Protein AF-A0A6G3XLH6-F1 (afdb_monomer)

Sequence (188 aa):
RRASRDSMAAALRRVRSLAGLTALNSAVSGVFLAGIALLAARHALEGRLSVGEFVAAIGLAQVVSGPMRTLGFFGASLAAKRGSARRLAELLAEPHRVTHRPQPDGLPSSDALFALRYGQVTITARPGELIGVRAEGAAAEELAALASCRTAAEPGSYVLAGRDAAALSPHEARRTVYAPPHDAAVFT

Organism: NCBI:txid2706086

pLDDT: mean 82.95, std 8.77, range [55.22, 97.81]

InterPro domains:
  IPR011527 ABC transporter type 1, transmembrane domain [PS50929] (1-80)
  IPR036640 ABC transporter type 1, transmembrane domain superfamily [G3DSA:1.20.1560.10] (1-102)
  IPR036640 ABC transporter type 1, transmembrane domain superfamily [SSF90123] (2-95)

Solvent-accessible surface area (backbone atoms only — not comparable to full-atom values): 10960 Å² total; per-residue (Å²): 112,66,68,61,51,52,52,50,52,53,49,52,52,51,52,52,52,52,52,50,54,52,51,50,37,48,47,54,43,48,53,52,50,50,50,52,51,52,54,44,52,51,37,37,74,71,69,76,40,54,74,68,56,46,53,51,51,52,54,54,50,58,63,50,42,57,59,53,46,55,58,65,45,44,64,62,50,50,52,52,51,50,55,51,53,49,53,52,52,53,61,73,66,52,76,69,75,58,73,68,55,93,58,85,89,73,81,68,45,94,85,30,44,36,35,42,53,56,93,93,46,74,52,72,42,51,85,92,60,86,83,91,82,91,64,64,71,69,56,40,54,48,50,30,30,48,65,29,46,69,39,65,53,55,80,83,34,30,33,50,45,69,37,47,48,45,52,39,42,52,68,62,47,43,74,76,33,87,42,72,67,93,73,82,81,83,89,131

Structure (mmCIF, N/CA/C/O backbone):
data_AF-A0A6G3XLH6-F1
#
_entry.id   AF-A0A6G3XLH6-F1
#
loop_
_atom_site.group_PDB
_atom_site.id
_atom_site.type_symbol
_atom_site.label_atom_id
_atom_site.label_alt_id
_atom_site.label_comp_id
_atom_site.label_asym_id
_atom_site.label_entity_id
_atom_site.label_seq_id
_atom_site.pdbx_PDB_ins_code
_atom_site.Cartn_x
_atom_site.Cartn_y
_atom_site.Cartn_z
_atom_site.occupancy
_atom_site.B_iso_or_equiv
_atom_site.auth_seq_id
_atom_site.auth_comp_id
_atom_site.auth_asym_id
_atom_site.auth_atom_id
_atom_site.pdbx_PDB_model_num
ATOM 1 N N . ARG A 1 1 ? 10.500 -18.837 10.962 1.00 67.88 1 ARG A N 1
ATOM 2 C CA . ARG A 1 1 ? 10.009 -19.069 12.353 1.00 67.88 1 ARG A CA 1
ATOM 3 C C . ARG A 1 1 ? 10.063 -17.819 13.247 1.00 67.88 1 ARG A C 1
ATOM 5 O O . ARG A 1 1 ? 9.081 -17.588 13.935 1.00 67.88 1 ARG A O 1
ATOM 12 N N . ARG A 1 2 ? 11.135 -17.003 13.245 1.00 73.50 2 ARG A N 1
ATOM 13 C CA . ARG A 1 2 ? 11.203 -15.749 14.041 1.00 73.50 2 ARG A CA 1
ATOM 14 C C . ARG A 1 2 ? 10.141 -14.715 13.631 1.00 73.50 2 ARG A C 1
ATOM 16 O O . ARG A 1 2 ? 9.335 -14.352 14.471 1.00 73.50 2 ARG A O 1
ATOM 23 N N . ALA A 1 3 ? 10.011 -14.428 12.332 1.00 70.12 3 ALA A N 1
ATOM 24 C CA . ALA A 1 3 ? 8.976 -13.526 11.805 1.00 70.12 3 ALA A CA 1
ATOM 25 C C . ALA A 1 3 ? 7.544 -13.898 12.251 1.00 70.12 3 ALA A C 1
ATOM 27 O O . ALA A 1 3 ? 6.781 -13.044 12.679 1.00 70.12 3 ALA A O 1
ATOM 28 N N . SER A 1 4 ? 7.205 -15.193 12.244 1.00 81.81 4 SER A N 1
ATOM 29 C CA . SER A 1 4 ? 5.900 -15.684 12.713 1.00 81.81 4 SER A CA 1
ATOM 30 C C . SER A 1 4 ? 5.683 -15.450 14.218 1.00 81.81 4 SER A C 1
ATOM 32 O O . SER A 1 4 ? 4.594 -15.048 14.628 1.00 81.81 4 SER A O 1
ATOM 34 N N . ARG A 1 5 ? 6.724 -15.626 15.045 1.00 81.56 5 ARG A N 1
ATOM 35 C CA . ARG A 1 5 ? 6.668 -15.333 16.487 1.00 81.56 5 ARG A CA 1
ATOM 36 C C . ARG A 1 5 ? 6.558 -13.837 16.768 1.00 81.56 5 ARG A C 1
ATOM 38 O O . ARG A 1 5 ? 5.797 -13.454 17.652 1.00 81.56 5 ARG A O 1
ATOM 45 N N . ASP A 1 6 ? 7.244 -13.004 15.994 1.00 82.25 6 ASP A N 1
ATOM 46 C CA . ASP A 1 6 ? 7.182 -11.548 16.136 1.00 82.25 6 ASP A CA 1
ATOM 47 C C . ASP A 1 6 ? 5.797 -11.010 15.759 1.00 82.25 6 ASP A C 1
ATOM 49 O O . ASP A 1 6 ? 5.230 -10.195 16.493 1.00 82.25 6 ASP A O 1
ATOM 53 N N . SER A 1 7 ? 5.193 -11.533 14.683 1.00 76.88 7 SER A N 1
ATOM 54 C CA . SER A 1 7 ? 3.805 -11.231 14.312 1.00 76.88 7 SER A CA 1
ATOM 55 C C . SER A 1 7 ? 2.814 -11.664 15.395 1.00 76.88 7 SER A C 1
ATOM 57 O O . SER A 1 7 ? 1.927 -10.888 15.755 1.00 76.88 7 SER A O 1
ATOM 59 N N . MET A 1 8 ? 2.980 -12.862 15.966 1.00 82.50 8 MET A N 1
ATOM 60 C CA . MET A 1 8 ? 2.130 -13.356 17.055 1.00 82.50 8 MET A CA 1
ATOM 61 C C . MET A 1 8 ? 2.271 -12.500 18.321 1.00 82.50 8 MET A C 1
ATOM 63 O O . MET A 1 8 ? 1.269 -12.108 18.917 1.00 82.50 8 MET A O 1
ATOM 67 N N . ALA A 1 9 ? 3.494 -12.144 18.718 1.00 83.69 9 ALA A N 1
ATOM 68 C CA . ALA A 1 9 ? 3.739 -11.286 19.874 1.00 83.69 9 ALA A CA 1
ATOM 69 C C . ALA A 1 9 ? 3.158 -9.876 19.671 1.00 83.69 9 ALA A C 1
ATOM 71 O O . ALA A 1 9 ? 2.570 -9.305 20.592 1.00 83.69 9 ALA A O 1
ATOM 72 N N . ALA A 1 10 ? 3.273 -9.321 18.460 1.00 74.06 10 ALA A N 1
ATOM 73 C CA . ALA A 1 10 ? 2.653 -8.050 18.105 1.00 74.06 10 ALA A CA 1
ATOM 74 C C . ALA A 1 10 ? 1.118 -8.125 18.154 1.00 74.06 10 ALA A C 1
ATOM 76 O O . ALA A 1 10 ? 0.486 -7.217 18.696 1.00 74.06 10 ALA A O 1
ATOM 77 N N . ALA A 1 11 ? 0.518 -9.212 17.658 1.00 75.94 11 ALA A N 1
ATOM 78 C CA . ALA A 1 11 ? -0.922 -9.440 17.737 1.00 75.94 11 ALA A CA 1
ATOM 79 C C . ALA A 1 11 ? -1.402 -9.545 19.195 1.00 75.94 11 ALA A C 1
ATOM 81 O O . ALA A 1 11 ? -2.339 -8.850 19.582 1.00 75.94 11 ALA A O 1
ATOM 82 N N . LEU A 1 12 ? -0.710 -10.323 20.035 1.00 85.81 12 LEU A N 1
ATOM 83 C CA . LEU A 1 12 ? -1.045 -10.477 21.455 1.00 85.81 12 LEU A CA 1
ATOM 84 C C . LEU A 1 12 ? -0.955 -9.156 22.227 1.00 85.81 12 LEU A C 1
ATOM 86 O O . LEU A 1 12 ? -1.823 -8.871 23.052 1.00 85.81 12 LEU A O 1
ATOM 90 N N . ARG A 1 13 ? 0.056 -8.320 21.948 1.00 80.56 13 ARG A N 1
ATOM 91 C CA . ARG A 1 13 ? 0.152 -6.979 22.549 1.00 80.56 13 ARG A CA 1
ATOM 92 C C . ARG A 1 13 ? -1.042 -6.106 22.166 1.00 80.56 13 ARG A C 1
ATOM 94 O O . ARG A 1 13 ? -1.637 -5.498 23.050 1.00 80.56 13 ARG A O 1
ATOM 101 N N . ARG A 1 14 ? -1.442 -6.098 20.888 1.00 75.69 14 ARG A N 1
ATOM 102 C CA . ARG A 1 14 ? -2.631 -5.350 20.441 1.00 75.69 14 ARG A CA 1
ATOM 103 C C . ARG A 1 14 ? -3.906 -5.836 21.125 1.00 75.69 14 ARG A C 1
ATOM 105 O O . ARG A 1 14 ? -4.675 -5.009 21.604 1.00 75.69 14 ARG A O 1
ATOM 112 N N . VAL A 1 15 ? -4.109 -7.153 21.200 1.00 81.44 15 VAL A N 1
ATOM 113 C CA . VAL A 1 15 ? -5.285 -7.747 21.857 1.00 81.44 15 VAL A CA 1
ATOM 114 C C . VAL A 1 15 ? -5.342 -7.340 23.328 1.00 81.44 15 VAL A C 1
ATOM 116 O O . VAL A 1 15 ? -6.393 -6.914 23.798 1.00 81.44 15 VAL A O 1
ATOM 119 N N . ARG A 1 16 ? -4.211 -7.385 24.045 1.00 80.88 16 ARG A N 1
ATOM 120 C CA . ARG A 1 16 ? -4.145 -6.962 25.453 1.00 80.88 16 ARG A CA 1
ATOM 121 C C . ARG A 1 16 ? -4.472 -5.482 25.637 1.00 80.88 16 ARG A C 1
ATOM 123 O O . ARG A 1 16 ? -5.246 -5.150 26.528 1.00 80.88 16 ARG A O 1
ATOM 130 N N . SER A 1 17 ? -3.937 -4.601 24.792 1.00 76.81 17 SER A N 1
ATOM 131 C CA . SER A 1 17 ? -4.248 -3.168 24.855 1.00 76.81 17 SER A CA 1
ATOM 132 C C . SER A 1 17 ? -5.725 -2.881 24.572 1.00 76.81 17 SER A C 1
ATOM 134 O O . SER A 1 17 ? -6.335 -2.077 25.273 1.00 76.81 17 SER A O 1
ATOM 136 N N . LEU A 1 18 ? -6.322 -3.564 23.590 1.00 78.69 18 LEU A N 1
ATOM 137 C CA . LEU A 1 18 ? -7.740 -3.406 23.264 1.00 78.69 18 LEU A CA 1
ATOM 138 C C . LEU A 1 18 ? -8.645 -3.931 24.388 1.00 78.69 18 LEU A C 1
ATOM 140 O O . LEU A 1 18 ? -9.614 -3.266 24.759 1.00 78.69 18 LEU A O 1
ATOM 144 N N . ALA A 1 19 ? -8.311 -5.091 24.955 1.00 76.50 19 ALA A N 1
ATOM 145 C CA . ALA A 1 19 ? -9.023 -5.656 26.096 1.00 76.50 19 ALA A CA 1
ATOM 146 C C . ALA A 1 19 ? -8.944 -4.726 27.317 1.00 76.50 19 AL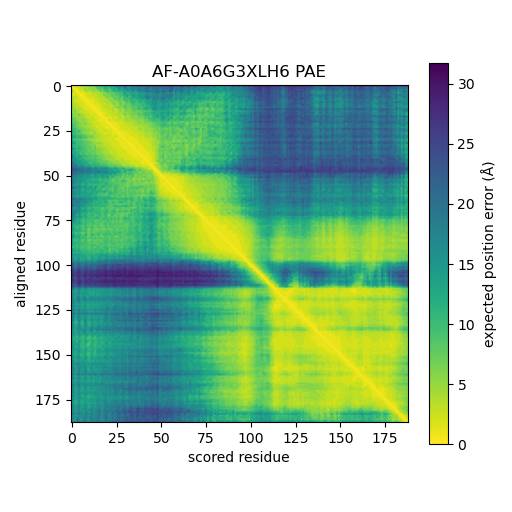A A C 1
ATOM 148 O O . ALA A 1 19 ? -9.966 -4.462 27.944 1.00 76.50 19 ALA A O 1
ATOM 149 N N . GLY A 1 20 ? -7.765 -4.158 27.599 1.00 80.31 20 GLY A N 1
ATOM 150 C CA . GLY A 1 20 ? -7.573 -3.182 28.673 1.00 80.31 20 GLY A CA 1
ATOM 151 C C . GLY A 1 20 ? -8.414 -1.917 28.487 1.00 80.31 20 GLY A C 1
ATOM 152 O O . GLY A 1 20 ? -9.110 -1.506 29.413 1.00 80.31 20 GLY A O 1
ATOM 153 N N . LEU A 1 21 ? -8.426 -1.341 27.279 1.00 76.75 21 LEU A N 1
ATOM 154 C CA . LEU A 1 21 ? -9.257 -0.173 26.965 1.00 76.75 21 LEU A CA 1
ATOM 155 C C . LEU A 1 21 ? -10.755 -0.482 27.112 1.00 76.75 21 LEU A C 1
ATOM 157 O O . LEU A 1 21 ? -11.507 0.319 27.661 1.00 76.75 21 LEU A O 1
ATOM 161 N N . THR A 1 22 ? -11.182 -1.663 26.664 1.00 79.19 22 THR A N 1
ATOM 162 C CA . THR A 1 22 ? -12.580 -2.105 26.761 1.00 79.19 22 THR A CA 1
ATOM 163 C C . THR A 1 22 ? -13.007 -2.315 28.213 1.00 79.19 22 THR A C 1
ATOM 165 O O . THR A 1 22 ? -14.089 -1.871 28.603 1.00 79.19 22 THR A O 1
ATOM 168 N N . ALA A 1 23 ? -12.154 -2.945 29.024 1.00 79.25 23 ALA A N 1
ATOM 169 C CA . ALA A 1 23 ? -12.396 -3.155 30.446 1.00 79.25 23 ALA A CA 1
ATOM 170 C C . ALA A 1 23 ? -12.469 -1.823 31.203 1.00 79.25 23 ALA A C 1
ATOM 172 O O . ALA A 1 23 ? -13.419 -1.608 31.951 1.00 79.25 23 ALA A O 1
ATOM 173 N N . LEU A 1 24 ? -11.532 -0.902 30.949 1.00 81.50 24 LEU A N 1
ATOM 174 C CA . LEU A 1 24 ? -11.528 0.429 31.558 1.00 81.50 24 LEU A CA 1
ATOM 175 C C . LEU A 1 24 ? -12.805 1.205 31.216 1.00 81.50 24 LEU A C 1
ATOM 177 O O . LEU A 1 24 ? -13.462 1.744 32.099 1.00 81.50 24 LEU A O 1
ATOM 181 N N . ASN A 1 25 ? -13.190 1.222 29.943 1.00 76.62 25 ASN A N 1
ATOM 182 C CA . ASN A 1 25 ? -14.368 1.954 29.491 1.00 76.62 25 ASN A CA 1
ATOM 183 C C . ASN A 1 25 ? -15.680 1.364 30.053 1.00 76.62 25 ASN A C 1
ATOM 185 O O . ASN A 1 25 ? -16.604 2.088 30.433 1.00 76.62 25 ASN A O 1
ATOM 189 N N . SER A 1 26 ? -15.739 0.034 30.168 1.00 77.88 26 SER A N 1
ATOM 190 C CA . SER A 1 26 ? -16.857 -0.661 30.815 1.00 77.88 26 SER A CA 1
ATOM 191 C C . SER A 1 26 ? -16.904 -0.372 32.317 1.00 77.88 26 SER A C 1
ATOM 193 O O . SER A 1 26 ? -17.983 -0.118 32.847 1.00 77.88 26 SER A O 1
ATOM 195 N N . ALA A 1 27 ? -15.750 -0.333 32.990 1.00 80.88 27 ALA A N 1
ATOM 196 C CA . ALA A 1 27 ? -15.651 0.013 34.405 1.00 80.88 27 ALA A CA 1
ATOM 197 C C . ALA A 1 27 ? -16.101 1.455 34.669 1.00 80.88 27 ALA A C 1
ATOM 199 O O . ALA A 1 27 ? -16.908 1.673 35.565 1.00 80.88 27 ALA A O 1
ATOM 200 N N . VAL A 1 28 ? -15.669 2.425 33.854 1.00 79.62 28 VAL A N 1
ATOM 201 C CA . VAL A 1 28 ? -16.116 3.829 33.951 1.00 79.62 28 VAL A CA 1
ATOM 202 C C . VAL A 1 28 ? -17.636 3.927 33.814 1.00 79.62 28 VAL A C 1
ATOM 204 O O . VAL A 1 28 ? -18.294 4.575 34.626 1.00 79.62 28 VAL A O 1
ATOM 207 N N . SER A 1 29 ? -18.209 3.228 32.833 1.00 76.88 29 SER A N 1
ATOM 208 C CA . SER A 1 29 ? -19.661 3.212 32.622 1.00 76.88 29 SER A CA 1
ATOM 209 C C . SER A 1 29 ? -20.414 2.552 33.785 1.00 76.88 29 SER A C 1
ATOM 211 O O . SER A 1 29 ? -21.472 3.033 34.187 1.00 76.88 29 SER A O 1
ATOM 213 N N . GLY A 1 30 ? -19.867 1.470 34.346 1.00 79.81 30 GLY A N 1
ATOM 214 C CA . GLY A 1 30 ? -20.427 0.785 35.512 1.00 79.81 30 GLY A CA 1
ATOM 215 C C . GLY A 1 30 ? -20.362 1.630 36.785 1.00 79.81 30 GLY A C 1
ATOM 216 O O . GLY A 1 30 ? -21.352 1.719 37.503 1.00 79.81 30 GLY A O 1
ATOM 217 N N . VAL A 1 31 ? -19.235 2.305 37.034 1.00 84.31 31 VAL A N 1
ATOM 218 C CA . VAL A 1 31 ? -19.056 3.228 38.168 1.00 84.31 31 VAL A CA 1
ATOM 219 C C . VAL A 1 31 ? -20.022 4.406 38.069 1.00 84.31 31 VAL A C 1
ATOM 221 O O . VAL A 1 31 ? -20.624 4.779 39.071 1.00 84.31 31 VAL A O 1
ATOM 224 N N . PHE A 1 32 ? -20.230 4.954 36.870 1.00 78.62 32 PHE A N 1
ATOM 225 C CA . PHE A 1 32 ? -21.213 6.013 36.648 1.00 78.62 32 PHE A CA 1
ATOM 226 C C . PHE A 1 32 ? -22.638 5.557 36.999 1.00 78.62 32 PHE A C 1
ATOM 228 O O . PHE A 1 32 ? -23.336 6.234 37.754 1.00 78.62 32 PHE A O 1
ATOM 235 N N . LEU A 1 33 ? -23.049 4.376 36.519 1.00 80.25 33 LEU A N 1
ATOM 236 C CA . LEU A 1 33 ? -24.368 3.815 36.826 1.00 80.25 33 LEU A CA 1
ATOM 237 C C . LEU A 1 33 ? -24.531 3.518 38.324 1.00 80.25 33 LEU A C 1
ATOM 239 O O . LEU A 1 33 ? -25.560 3.857 38.906 1.00 80.25 33 LEU A O 1
ATOM 243 N N . ALA A 1 34 ? -23.511 2.927 38.953 1.00 84.06 34 ALA A N 1
ATOM 244 C CA . ALA A 1 34 ? -23.499 2.664 40.388 1.00 84.06 34 ALA A CA 1
ATOM 245 C C . ALA A 1 34 ? -23.613 3.966 41.194 1.00 84.06 34 ALA A C 1
ATOM 247 O O . ALA A 1 34 ? -24.380 4.019 42.151 1.00 84.06 34 ALA A O 1
ATOM 248 N N . GLY A 1 35 ? -22.916 5.028 40.774 1.00 84.69 35 GLY A N 1
ATOM 249 C CA . GLY A 1 35 ? -23.005 6.356 41.379 1.00 84.69 35 GLY A CA 1
ATOM 250 C C . GLY A 1 35 ? -24.418 6.939 41.319 1.00 84.69 35 GLY A C 1
ATOM 251 O O . GLY A 1 35 ? -24.924 7.396 42.343 1.00 84.69 35 GLY A O 1
ATOM 252 N N . ILE A 1 36 ? -25.086 6.863 40.161 1.00 81.56 36 ILE A N 1
ATOM 253 C CA . ILE A 1 36 ? -26.477 7.329 40.017 1.00 81.56 36 ILE A CA 1
ATOM 254 C C . ILE A 1 36 ? -27.424 6.512 40.900 1.00 81.56 36 ILE A C 1
ATOM 256 O O . ILE A 1 36 ? -28.247 7.090 41.608 1.00 81.56 36 ILE A O 1
ATOM 260 N N . ALA A 1 37 ? -27.293 5.183 40.897 1.00 79.38 37 ALA A N 1
ATOM 261 C CA . ALA A 1 37 ? -28.125 4.308 41.718 1.00 79.38 37 ALA A CA 1
ATOM 262 C C . ALA A 1 37 ? -27.955 4.598 43.220 1.00 79.38 37 ALA A C 1
ATOM 264 O O . ALA A 1 37 ? -28.950 4.666 43.941 1.00 79.38 37 ALA A O 1
ATOM 265 N N . LEU A 1 38 ? -26.719 4.828 43.684 1.00 84.88 38 LEU A N 1
ATOM 266 C CA . LEU A 1 38 ? -26.434 5.168 45.082 1.00 84.88 38 LEU A CA 1
ATOM 267 C C . LEU A 1 38 ? -27.067 6.509 45.481 1.00 84.88 38 LEU A C 1
ATOM 269 O O . LEU A 1 38 ? -27.659 6.619 46.555 1.00 84.88 38 LEU A O 1
ATOM 273 N N . LEU A 1 39 ? -26.961 7.519 44.610 1.00 83.19 39 LEU A N 1
ATOM 274 C CA . LEU A 1 39 ? -27.522 8.851 44.845 1.00 83.19 39 LEU A CA 1
ATOM 275 C C . LEU A 1 39 ? -29.056 8.806 44.902 1.00 83.19 39 LEU A C 1
ATOM 277 O O . LEU A 1 39 ? -29.668 9.369 45.809 1.00 83.19 39 LEU A O 1
ATOM 281 N N . ALA A 1 40 ? -29.670 8.079 43.966 1.00 75.75 40 ALA A N 1
ATOM 282 C CA . ALA A 1 40 ? -31.114 7.898 43.903 1.00 75.75 40 ALA A CA 1
ATOM 283 C C . ALA A 1 40 ? -31.642 7.111 45.117 1.00 75.75 40 ALA A C 1
ATOM 285 O O . ALA A 1 40 ? -32.649 7.500 45.708 1.00 75.75 40 ALA A O 1
ATOM 286 N N . ALA A 1 41 ? -30.934 6.058 45.546 1.00 77.62 41 ALA A N 1
ATOM 287 C CA . ALA A 1 41 ? -31.297 5.270 46.725 1.00 77.62 41 ALA A CA 1
ATOM 288 C C . ALA A 1 41 ? -31.226 6.106 48.008 1.00 77.62 41 ALA A C 1
ATOM 290 O O . ALA A 1 41 ? -32.126 6.043 48.846 1.00 77.62 41 ALA A O 1
ATOM 291 N N . ARG A 1 42 ? -30.192 6.945 48.142 1.00 81.88 42 ARG A N 1
ATOM 292 C CA . ARG A 1 42 ? -30.062 7.860 49.278 1.00 81.88 42 ARG A CA 1
ATOM 293 C C . ARG A 1 42 ? -31.218 8.866 49.335 1.00 81.88 42 ARG A C 1
ATOM 295 O O . ARG A 1 42 ? -31.781 9.077 50.403 1.00 81.88 42 ARG A O 1
ATOM 302 N N . HIS A 1 43 ? -31.608 9.452 48.206 1.00 78.94 43 HIS A N 1
ATOM 303 C CA . HIS A 1 43 ? -32.731 10.394 48.164 1.00 78.94 43 HIS A CA 1
ATOM 304 C C . HIS A 1 43 ? -34.098 9.738 48.397 1.00 78.94 43 HIS A C 1
ATOM 306 O O . HIS A 1 43 ? -34.974 10.364 48.995 1.00 78.94 43 HIS A O 1
ATOM 312 N N . ALA A 1 44 ? -34.269 8.477 47.991 1.00 76.38 44 ALA A N 1
ATOM 313 C CA . ALA A 1 44 ? -35.455 7.694 48.328 1.00 76.38 44 ALA A CA 1
ATOM 314 C C . ALA A 1 44 ? -35.548 7.428 49.844 1.00 76.38 44 ALA A C 1
ATOM 316 O O . ALA A 1 44 ? -36.613 7.600 50.431 1.00 76.38 44 ALA A O 1
ATOM 317 N N . LEU A 1 45 ? -34.427 7.093 50.501 1.00 81.19 45 LEU A N 1
ATOM 318 C CA . LEU A 1 45 ? -34.364 6.910 51.962 1.00 81.19 45 LEU A CA 1
ATOM 319 C C . LEU A 1 45 ? -34.652 8.205 52.740 1.00 81.19 45 LEU A C 1
ATOM 321 O O . LEU A 1 45 ? -35.232 8.158 53.820 1.00 81.19 45 LEU A O 1
ATOM 325 N N . GLU A 1 46 ? -34.279 9.360 52.187 1.00 83.94 46 GLU A N 1
ATOM 326 C CA . GLU A 1 46 ? -34.587 10.687 52.742 1.00 83.94 46 GLU A CA 1
ATOM 327 C C . GLU A 1 46 ? -36.056 11.116 52.502 1.00 83.94 46 GLU A C 1
ATOM 329 O O . GLU A 1 46 ? -36.440 12.216 52.898 1.00 83.94 46 GLU A O 1
ATOM 334 N N . GLY A 1 47 ? -36.878 10.287 51.838 1.00 76.88 47 GLY A N 1
ATOM 335 C CA . GLY A 1 47 ? -38.285 10.572 51.525 1.00 76.88 47 GLY A CA 1
ATOM 336 C C . GLY A 1 47 ? -38.495 11.635 50.439 1.00 76.88 47 GLY A C 1
ATOM 337 O O . GLY A 1 47 ? -39.610 12.113 50.253 1.00 76.88 47 GLY A O 1
ATOM 338 N N . ARG A 1 48 ? -37.428 12.025 49.728 1.00 77.12 48 ARG A N 1
ATOM 339 C CA . ARG A 1 48 ? -37.438 13.090 48.707 1.00 77.12 48 ARG A CA 1
ATOM 340 C C . ARG A 1 48 ? -37.806 12.592 47.307 1.00 77.12 48 ARG A C 1
ATOM 342 O O . ARG A 1 48 ? -38.059 13.413 46.434 1.00 77.12 48 ARG A O 1
ATOM 349 N N . LEU A 1 49 ? -37.799 11.275 47.095 1.00 77.50 49 LEU A N 1
ATOM 350 C CA . LEU A 1 49 ? -38.157 10.612 45.839 1.00 77.50 49 LEU A CA 1
ATOM 351 C C . LEU A 1 49 ? -39.143 9.479 46.111 1.00 77.50 49 LEU A C 1
ATOM 353 O O . LEU A 1 49 ? -38.933 8.664 47.011 1.00 77.50 49 LEU A O 1
ATOM 357 N N . SER A 1 50 ? -40.179 9.387 45.285 1.00 82.56 50 SER A N 1
ATOM 358 C CA . SER A 1 50 ? -41.050 8.217 45.224 1.00 82.56 50 SER A CA 1
ATOM 359 C C . SER A 1 50 ? -40.357 7.034 44.536 1.00 82.56 50 SER A C 1
ATOM 361 O O . SER A 1 50 ? -39.394 7.180 43.777 1.00 82.56 50 SER A O 1
ATOM 363 N N . VAL A 1 51 ? -40.895 5.829 44.746 1.00 79.12 51 VAL A N 1
ATOM 364 C CA . VAL A 1 51 ? -40.411 4.600 44.090 1.00 79.12 51 VAL A CA 1
ATOM 365 C C . VAL A 1 51 ? -40.494 4.706 42.559 1.00 79.12 51 VAL A C 1
ATOM 367 O O . VAL A 1 51 ? -39.601 4.230 41.861 1.00 79.12 51 VAL A O 1
ATOM 370 N N . GLY A 1 52 ? -41.529 5.367 42.026 1.00 82.94 52 GLY A N 1
ATOM 371 C CA . GLY A 1 52 ? -41.688 5.577 40.584 1.00 82.94 52 GLY A CA 1
ATOM 372 C C . GLY A 1 52 ? -40.608 6.486 39.993 1.00 82.94 52 GLY A C 1
ATOM 373 O O . GLY A 1 52 ? -40.039 6.171 38.949 1.00 82.94 52 GLY A O 1
ATOM 374 N N . GLU A 1 53 ? -40.263 7.571 40.691 1.00 82.44 53 GLU A N 1
ATOM 375 C CA . GLU A 1 53 ? -39.201 8.493 40.266 1.00 82.44 53 GLU A CA 1
ATOM 376 C C . GLU A 1 53 ? -37.812 7.845 40.347 1.00 82.44 53 GLU A C 1
ATOM 378 O O . GLU A 1 53 ? -36.973 8.074 39.476 1.00 82.44 53 GLU A O 1
ATOM 383 N N . PHE A 1 54 ? -37.582 6.969 41.330 1.00 78.50 54 PHE A N 1
ATOM 384 C CA . PHE A 1 54 ? -36.360 6.165 41.416 1.00 78.50 54 PHE A CA 1
ATOM 385 C C . PHE A 1 54 ? -36.189 5.238 40.200 1.00 78.50 54 PHE A C 1
ATOM 387 O O . PHE A 1 54 ? -35.127 5.223 39.572 1.00 78.50 54 PHE A O 1
ATOM 394 N N . VAL A 1 55 ? -37.242 4.501 39.823 1.00 82.31 55 VAL A N 1
ATOM 395 C CA . VAL A 1 55 ? -37.219 3.620 38.641 1.00 82.31 55 VAL A CA 1
ATOM 396 C C . VAL A 1 55 ? -37.011 4.430 37.357 1.00 82.31 55 VAL A C 1
ATOM 398 O O . VAL A 1 55 ? -36.208 4.034 36.509 1.00 82.31 55 VAL A O 1
ATOM 401 N N . ALA A 1 56 ? -37.663 5.590 37.229 1.00 85.69 56 ALA A N 1
ATOM 402 C CA . ALA A 1 56 ? -37.487 6.483 36.084 1.00 85.69 56 ALA A CA 1
ATOM 403 C C . ALA A 1 56 ? -36.045 7.015 35.969 1.00 85.69 56 ALA A C 1
ATOM 405 O O . ALA A 1 56 ? -35.470 7.012 34.878 1.00 85.69 56 ALA A O 1
ATOM 406 N N . ALA A 1 57 ? -35.427 7.409 37.088 1.00 80.00 57 ALA A N 1
ATOM 407 C CA . ALA A 1 57 ? -34.044 7.883 37.122 1.00 80.00 57 ALA A CA 1
ATOM 408 C C . ALA A 1 57 ? -33.040 6.792 36.705 1.00 80.00 57 ALA A C 1
ATOM 410 O O . ALA A 1 57 ? -32.135 7.058 35.910 1.00 80.00 57 ALA A O 1
ATOM 411 N N . ILE A 1 58 ? -33.218 5.551 37.177 1.00 80.00 58 ILE A N 1
ATOM 412 C CA . ILE A 1 58 ? -32.384 4.412 36.755 1.00 80.00 58 ILE A CA 1
ATOM 413 C C . ILE A 1 58 ? -32.583 4.109 35.267 1.00 80.00 58 ILE A C 1
ATOM 415 O O . ILE A 1 58 ? -31.602 3.890 34.555 1.00 80.00 58 ILE A O 1
ATOM 419 N N . GLY A 1 59 ? -33.827 4.133 34.779 1.00 82.56 59 GLY A N 1
ATOM 420 C CA . GLY A 1 59 ? -34.130 3.935 33.361 1.00 82.56 59 GLY A CA 1
ATOM 421 C C . GLY A 1 59 ? -33.415 4.953 32.464 1.00 82.56 59 GLY A C 1
ATOM 422 O O . GLY A 1 59 ? -32.752 4.572 31.499 1.00 82.56 59 GLY A O 1
ATOM 423 N N . LEU A 1 60 ? -33.455 6.239 32.828 1.00 83.75 60 LEU A N 1
ATOM 424 C CA . LEU A 1 60 ? -32.726 7.303 32.125 1.00 83.75 60 LEU A CA 1
ATOM 425 C C . LEU A 1 60 ? -31.202 7.111 32.191 1.00 83.75 60 LEU A C 1
ATOM 427 O O . LEU A 1 60 ? -30.513 7.285 31.184 1.00 83.75 60 LEU A O 1
ATOM 431 N N . ALA A 1 61 ? -30.666 6.690 33.339 1.00 80.25 61 ALA A N 1
ATOM 432 C CA . ALA A 1 61 ? -29.242 6.395 33.488 1.00 80.25 61 ALA A CA 1
ATOM 433 C C . ALA A 1 61 ? -28.776 5.252 32.567 1.00 80.25 61 ALA A C 1
ATOM 435 O O . ALA A 1 61 ? -27.688 5.324 31.985 1.00 80.25 61 ALA A O 1
ATOM 436 N N . GLN A 1 62 ? -29.604 4.215 32.381 1.00 80.00 62 GLN A N 1
ATOM 437 C CA . GLN A 1 62 ? -29.294 3.108 31.471 1.00 80.00 62 GLN A CA 1
ATOM 438 C C . GLN A 1 62 ? -29.216 3.556 30.006 1.00 80.00 62 GLN A C 1
ATOM 440 O O . GLN A 1 62 ? -28.336 3.087 29.279 1.00 80.00 62 GLN A O 1
ATOM 445 N N . VAL A 1 63 ? -30.051 4.513 29.585 1.00 83.75 63 VAL A N 1
ATOM 446 C CA . VAL A 1 63 ? -29.997 5.092 28.229 1.00 83.75 63 VAL A CA 1
ATOM 447 C C . VAL A 1 63 ? -28.663 5.808 27.976 1.00 83.75 63 VAL A C 1
ATOM 449 O O . VAL A 1 63 ? -28.080 5.671 26.900 1.00 83.75 63 VAL A O 1
ATOM 452 N N . VAL A 1 64 ? -28.122 6.512 28.975 1.00 80.31 64 VAL A N 1
ATOM 453 C CA . VAL A 1 64 ? -26.858 7.272 28.862 1.00 80.31 64 VAL A CA 1
ATOM 454 C C . VAL A 1 64 ? -25.614 6.366 28.813 1.00 80.31 64 VAL A C 1
ATOM 456 O O . VAL A 1 64 ? -24.580 6.745 28.254 1.00 80.31 64 VAL A O 1
ATOM 459 N N . SER A 1 65 ? -25.702 5.133 29.324 1.00 76.38 65 SER A N 1
ATOM 460 C CA . SER A 1 65 ? -24.570 4.192 29.386 1.00 76.38 65 SER A CA 1
ATOM 461 C C . SER A 1 65 ? -24.020 3.780 28.007 1.00 76.38 65 SER A C 1
ATOM 463 O O . SER A 1 65 ? -22.814 3.584 27.835 1.00 76.38 65 SER A O 1
ATOM 465 N N . GLY A 1 66 ? -24.880 3.650 26.990 1.00 78.81 66 GLY A N 1
ATOM 466 C CA . GLY A 1 66 ? -24.462 3.330 25.616 1.00 78.81 66 GLY A CA 1
ATOM 467 C C . GLY A 1 66 ? -23.594 4.428 24.970 1.00 78.81 66 GLY A C 1
ATOM 468 O O . GLY A 1 66 ? -22.471 4.143 24.534 1.00 78.81 66 GLY A O 1
ATOM 469 N N . PRO A 1 67 ? -24.066 5.688 24.940 1.00 80.31 67 PRO A N 1
ATOM 470 C CA . PRO A 1 67 ? -23.290 6.835 24.469 1.00 80.31 67 PRO A CA 1
ATOM 471 C C . PRO A 1 67 ? -21.954 7.023 25.196 1.00 80.31 67 PRO A C 1
ATOM 473 O O . PRO A 1 67 ? -20.938 7.260 24.540 1.00 80.31 67 PRO A O 1
ATOM 476 N N . MET A 1 68 ? -21.919 6.849 26.524 1.00 79.19 68 MET A N 1
ATOM 477 C CA . MET A 1 68 ? -20.682 6.966 27.312 1.00 79.19 68 MET A CA 1
ATOM 478 C C . MET A 1 68 ? -19.618 5.951 26.884 1.00 79.19 68 MET A C 1
ATOM 480 O O . MET A 1 68 ? -18.467 6.327 26.653 1.00 79.19 68 MET A O 1
ATOM 484 N N . ARG A 1 69 ? -20.005 4.686 26.657 1.00 76.31 69 ARG A N 1
ATOM 485 C CA . ARG A 1 69 ? -19.085 3.679 26.104 1.00 76.31 69 ARG A CA 1
ATOM 486 C C . ARG A 1 69 ? -18.555 4.084 24.731 1.00 76.31 69 ARG A C 1
ATOM 488 O O . ARG A 1 69 ? -17.368 3.927 24.463 1.00 76.31 69 ARG A O 1
ATOM 495 N N . THR A 1 70 ? -19.394 4.630 23.857 1.00 78.00 70 THR A N 1
ATOM 496 C CA . THR A 1 70 ? -18.952 5.045 22.514 1.00 78.00 70 THR A CA 1
ATOM 497 C C . THR A 1 70 ? -17.948 6.200 22.580 1.00 78.00 70 THR A C 1
ATOM 499 O O . THR A 1 70 ? -16.917 6.164 21.905 1.00 78.00 70 THR A O 1
ATOM 502 N N . LEU A 1 71 ? -18.197 7.186 23.447 1.00 81.75 71 LEU A N 1
ATOM 503 C CA . LEU A 1 71 ? -17.290 8.315 23.671 1.00 81.75 71 LEU A CA 1
ATOM 504 C C . LEU A 1 71 ? -15.923 7.870 24.203 1.00 81.75 71 LEU A C 1
ATOM 506 O O . LEU A 1 71 ? -14.905 8.400 23.759 1.00 81.75 71 LEU A O 1
ATOM 510 N N . GLY A 1 72 ? -15.870 6.838 25.051 1.00 79.25 72 GLY A N 1
ATOM 511 C CA . GLY A 1 72 ? -14.605 6.276 25.535 1.00 79.25 72 GLY A CA 1
ATOM 512 C C . GLY A 1 72 ? -13.679 5.750 24.426 1.00 79.25 72 GLY A C 1
ATOM 513 O O . GLY A 1 72 ? -12.458 5.799 24.566 1.00 79.25 72 GLY A O 1
ATOM 514 N N . PHE A 1 73 ? -14.226 5.316 23.285 1.00 78.44 73 PHE A N 1
ATOM 515 C CA . PHE A 1 73 ? -13.438 4.868 22.126 1.00 78.44 73 PHE A CA 1
ATOM 516 C C . PHE A 1 73 ? -13.163 5.967 21.093 1.00 78.44 73 PHE A C 1
ATOM 518 O O . PHE A 1 73 ? -12.404 5.741 20.141 1.00 78.44 73 PHE A O 1
ATOM 525 N N . PHE A 1 74 ? -13.755 7.152 21.251 1.00 84.81 74 PHE A N 1
ATOM 526 C CA . PHE A 1 74 ? -13.686 8.214 20.250 1.00 84.81 74 PHE A CA 1
ATOM 527 C C . PHE A 1 74 ? -12.246 8.673 19.990 1.00 84.81 74 PHE A C 1
ATOM 529 O O . PHE A 1 74 ? -11.824 8.741 18.835 1.00 84.81 74 PHE A O 1
ATOM 536 N N . GLY A 1 75 ? -11.460 8.901 21.048 1.00 85.25 75 GLY A N 1
ATOM 537 C CA . GLY A 1 75 ? -10.067 9.345 20.926 1.00 85.25 75 GLY A CA 1
ATOM 538 C C . GLY A 1 75 ? -9.185 8.345 20.173 1.00 85.25 75 GLY A C 1
ATOM 539 O O . GLY A 1 75 ? -8.496 8.714 19.220 1.00 85.25 75 GLY A O 1
ATOM 540 N N . ALA A 1 76 ? -9.266 7.060 20.535 1.00 83.56 76 ALA A N 1
ATOM 541 C CA . ALA A 1 76 ? -8.528 5.993 19.858 1.00 83.56 76 ALA A CA 1
ATOM 542 C C . ALA A 1 76 ? -8.945 5.855 18.382 1.00 83.56 76 ALA A C 1
ATOM 544 O O . ALA A 1 76 ? -8.097 5.718 17.497 1.00 83.56 76 ALA A O 1
ATOM 545 N N . SER A 1 77 ? -10.247 5.959 18.103 1.00 85.94 77 SER A N 1
ATOM 546 C CA . SER A 1 77 ? -10.790 5.901 16.742 1.00 85.94 77 SER A CA 1
ATOM 547 C C . SER A 1 77 ? -10.321 7.077 15.886 1.00 85.94 77 SER A C 1
ATOM 549 O O . SER A 1 77 ? -9.947 6.895 14.727 1.00 85.94 77 SER A O 1
ATOM 551 N N . LEU A 1 78 ? -10.305 8.286 16.450 1.00 93.12 78 LEU A N 1
ATOM 552 C CA . LEU A 1 78 ? -9.829 9.480 15.762 1.00 93.12 78 LEU A CA 1
ATOM 553 C C . LEU A 1 78 ? -8.331 9.381 15.457 1.00 93.12 78 LEU A C 1
ATOM 555 O O . LEU A 1 78 ? -7.922 9.661 14.331 1.00 93.12 78 LEU A O 1
ATOM 559 N N . ALA A 1 79 ? -7.523 8.922 16.415 1.00 90.56 79 ALA A N 1
ATOM 560 C CA . ALA A 1 79 ? -6.094 8.699 16.210 1.00 90.56 79 ALA A CA 1
ATOM 561 C C . ALA A 1 79 ? -5.828 7.683 15.084 1.00 90.56 79 ALA A C 1
ATOM 563 O O . ALA A 1 79 ? -5.022 7.949 14.190 1.00 90.56 79 ALA A O 1
ATOM 564 N N . ALA A 1 80 ? -6.554 6.559 15.068 1.00 91.75 80 ALA A N 1
ATOM 565 C CA . ALA A 1 80 ? -6.442 5.551 14.014 1.00 91.75 80 ALA A CA 1
ATOM 566 C C . ALA A 1 80 ? -6.804 6.115 12.628 1.00 91.75 80 ALA A C 1
ATOM 568 O O . ALA A 1 80 ? -6.058 5.919 11.663 1.00 91.75 80 ALA A O 1
ATOM 569 N N . LYS A 1 81 ? -7.906 6.874 12.536 1.00 94.81 81 LYS A N 1
ATOM 570 C CA . LYS A 1 81 ? -8.332 7.544 11.297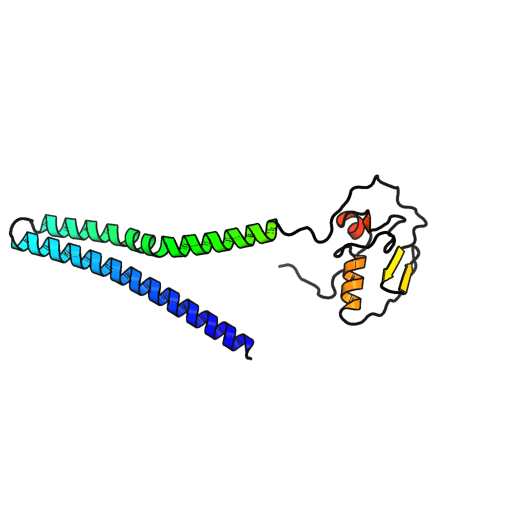 1.00 94.81 81 LYS A CA 1
ATOM 571 C C . LYS A 1 81 ? -7.292 8.554 10.811 1.00 94.81 81 LYS A C 1
ATOM 573 O O . LYS A 1 81 ? -6.932 8.520 9.638 1.00 94.81 81 LYS A O 1
ATOM 578 N N . ARG A 1 82 ? -6.745 9.392 11.702 1.00 96.50 82 ARG A N 1
ATOM 579 C CA . ARG A 1 82 ? -5.672 10.345 11.356 1.00 96.50 82 ARG A CA 1
ATOM 580 C C . ARG A 1 82 ? -4.415 9.632 10.870 1.00 96.50 82 ARG A C 1
ATOM 582 O O . ARG A 1 82 ? -3.833 10.051 9.876 1.00 96.50 82 ARG A O 1
ATOM 589 N N . GLY A 1 83 ? -4.030 8.531 11.515 1.00 95.69 83 GLY A N 1
ATOM 590 C CA . GLY A 1 83 ? -2.904 7.711 11.068 1.00 95.69 83 GLY A CA 1
ATOM 591 C C . GLY A 1 83 ? -3.113 7.131 9.665 1.00 95.69 83 GLY A C 1
ATOM 592 O O . GLY A 1 83 ? -2.182 7.119 8.865 1.00 95.69 83 GLY A O 1
ATOM 593 N N . SER A 1 84 ? -4.332 6.686 9.340 1.00 96.88 84 SER A N 1
ATOM 594 C CA . SER A 1 84 ? -4.666 6.210 7.991 1.00 96.88 84 SER A CA 1
ATOM 595 C C . SER A 1 84 ? -4.653 7.333 6.958 1.00 96.88 84 SER A C 1
ATOM 597 O O . SER A 1 84 ? -4.066 7.167 5.893 1.00 96.88 84 SER A O 1
ATOM 599 N N . ALA A 1 85 ? -5.247 8.483 7.286 1.00 97.62 85 ALA A N 1
ATOM 600 C CA . ALA A 1 85 ? -5.247 9.653 6.415 1.00 97.62 85 ALA A CA 1
ATOM 601 C C . ALA A 1 85 ? -3.820 10.133 6.114 1.00 97.62 85 ALA A C 1
ATOM 603 O O . ALA A 1 85 ? -3.517 10.455 4.971 1.00 97.62 85 ALA A O 1
ATOM 604 N N . ARG A 1 86 ? -2.922 10.106 7.110 1.00 97.62 86 ARG A N 1
ATOM 605 C CA . ARG A 1 86 ? -1.513 10.472 6.923 1.00 97.62 86 ARG A CA 1
ATOM 606 C C . ARG A 1 86 ? -0.805 9.563 5.919 1.00 97.62 86 ARG A C 1
ATOM 608 O O . ARG A 1 86 ? -0.158 10.073 5.021 1.00 97.62 86 ARG A O 1
ATOM 615 N N . ARG A 1 87 ? -0.969 8.238 6.027 1.00 96.81 87 ARG A N 1
ATOM 616 C CA . ARG A 1 87 ? -0.366 7.285 5.074 1.00 96.81 87 ARG A CA 1
ATOM 617 C C . ARG A 1 87 ? -0.910 7.442 3.656 1.00 96.81 87 ARG A C 1
ATOM 619 O O . ARG A 1 87 ? -0.163 7.296 2.701 1.00 96.81 87 ARG A O 1
ATOM 626 N N . LEU A 1 88 ? -2.205 7.736 3.518 1.00 97.81 88 LEU A N 1
ATOM 627 C CA . LEU A 1 88 ? -2.793 8.035 2.210 1.00 97.81 88 LEU A CA 1
ATOM 628 C C . LEU A 1 88 ? -2.222 9.331 1.633 1.00 97.81 88 LEU A C 1
ATOM 630 O O . LEU A 1 88 ? -1.889 9.366 0.458 1.00 97.81 88 LEU A O 1
ATOM 634 N N . ALA A 1 89 ? -2.067 10.370 2.455 1.00 97.75 89 ALA A N 1
ATOM 635 C CA . ALA A 1 89 ? -1.440 11.615 2.029 1.00 97.75 89 ALA A CA 1
ATOM 636 C C . ALA A 1 89 ? 0.028 11.407 1.620 1.00 97.75 89 ALA A C 1
ATOM 638 O O . ALA A 1 89 ? 0.436 11.924 0.589 1.00 97.75 89 ALA A O 1
ATOM 639 N N . GLU A 1 90 ? 0.792 10.615 2.382 1.00 97.19 90 GLU A N 1
ATOM 640 C CA . GLU A 1 90 ? 2.164 10.213 2.036 1.00 97.19 90 GLU A CA 1
ATOM 641 C C . GLU A 1 90 ? 2.199 9.481 0.682 1.00 97.19 90 GLU A C 1
ATOM 643 O O . GLU A 1 90 ? 2.971 9.860 -0.190 1.00 97.19 90 GLU A O 1
ATOM 648 N N . LEU A 1 91 ? 1.316 8.498 0.465 1.00 96.56 91 LEU A N 1
ATOM 649 C CA . LEU A 1 91 ? 1.227 7.756 -0.799 1.00 96.56 91 LEU A CA 1
ATOM 650 C C . LEU A 1 91 ? 0.860 8.655 -1.988 1.00 96.56 91 LEU A C 1
ATOM 652 O O . LEU A 1 91 ? 1.417 8.501 -3.068 1.00 96.56 91 LEU A O 1
ATOM 656 N N . LEU A 1 92 ? -0.089 9.574 -1.805 1.00 96.56 92 LEU A N 1
ATOM 657 C CA . LEU A 1 92 ? -0.526 10.494 -2.859 1.00 96.56 92 LEU A CA 1
ATOM 658 C C . LEU A 1 92 ? 0.519 11.570 -3.177 1.00 96.56 92 LEU A C 1
ATOM 660 O O . LEU A 1 92 ? 0.504 12.118 -4.276 1.00 96.56 92 LEU A O 1
ATOM 664 N N . ALA A 1 93 ? 1.393 11.889 -2.222 1.00 96.31 93 ALA A N 1
ATOM 665 C CA . ALA A 1 93 ? 2.486 12.836 -2.403 1.00 96.31 93 ALA A CA 1
ATOM 666 C C . ALA A 1 93 ? 3.734 12.204 -3.044 1.00 96.31 93 ALA A C 1
ATOM 668 O O . ALA A 1 93 ? 4.630 12.940 -3.460 1.00 96.31 93 ALA A O 1
ATOM 669 N N . GLU A 1 94 ? 3.809 10.873 -3.123 1.00 95.25 94 GLU A N 1
ATOM 670 C CA . GLU A 1 94 ? 4.947 10.170 -3.712 1.00 95.25 94 GLU A CA 1
ATOM 671 C C . GLU A 1 94 ? 5.092 10.532 -5.204 1.00 95.25 94 GLU A C 1
ATOM 673 O O . GLU A 1 94 ? 4.121 10.439 -5.967 1.00 95.25 94 GLU A O 1
ATOM 678 N N . PRO A 1 95 ? 6.286 10.950 -5.662 1.00 90.69 95 PRO A N 1
ATOM 679 C CA . PRO A 1 95 ? 6.511 11.233 -7.070 1.00 90.69 95 PRO A CA 1
ATOM 680 C C . PRO A 1 95 ? 6.296 9.986 -7.934 1.00 90.69 95 PRO A C 1
ATOM 682 O O . PRO A 1 95 ? 6.646 8.861 -7.577 1.00 90.69 95 PRO A O 1
ATOM 685 N N . HIS A 1 96 ? 5.758 10.195 -9.135 1.00 87.38 96 HIS A N 1
ATOM 686 C CA . HIS A 1 96 ? 5.589 9.112 -10.094 1.00 87.38 96 HIS A CA 1
ATOM 687 C C . HIS A 1 96 ? 6.960 8.575 -10.514 1.00 87.38 96 HIS A C 1
ATOM 689 O O . HIS A 1 96 ? 7.813 9.331 -10.977 1.00 87.38 96 HIS A O 1
ATOM 695 N N . ARG A 1 97 ? 7.146 7.254 -10.415 1.00 85.00 97 ARG A N 1
ATOM 696 C CA . ARG A 1 97 ? 8.401 6.578 -10.790 1.00 85.00 97 ARG A CA 1
ATOM 697 C C . ARG A 1 97 ? 8.795 6.792 -12.254 1.00 85.00 97 ARG A C 1
ATOM 699 O O . ARG A 1 97 ? 9.977 6.775 -12.580 1.00 85.00 97 ARG A O 1
ATOM 706 N N . VAL A 1 98 ? 7.807 6.962 -13.129 1.00 84.44 98 VAL A N 1
ATOM 707 C CA . VAL A 1 98 ? 8.007 7.310 -14.537 1.00 84.44 98 VAL A CA 1
ATOM 708 C C . VAL A 1 98 ? 7.188 8.556 -14.817 1.00 84.44 98 VAL A C 1
ATOM 710 O O . VAL A 1 98 ? 5.961 8.536 -14.707 1.00 84.44 98 VAL A O 1
ATOM 713 N N . THR A 1 99 ? 7.870 9.645 -15.146 1.00 77.56 99 THR A N 1
ATOM 714 C CA . THR A 1 99 ? 7.248 10.904 -15.546 1.00 77.56 99 THR A CA 1
ATOM 715 C C . THR A 1 99 ? 7.251 10.994 -17.065 1.00 77.56 99 THR A C 1
ATOM 717 O O . THR A 1 99 ? 8.227 10.644 -17.720 1.00 77.56 99 THR A O 1
ATOM 720 N N . HIS A 1 100 ? 6.137 11.438 -17.638 1.00 71.44 100 HIS A N 1
ATOM 721 C CA . HIS A 1 100 ? 6.033 11.688 -19.070 1.00 71.44 100 HIS A CA 1
ATOM 722 C C . HIS A 1 100 ? 6.199 13.182 -19.329 1.00 71.44 100 HIS A C 1
ATOM 724 O O . HIS A 1 100 ? 5.503 13.999 -18.720 1.00 71.44 100 HIS A O 1
ATOM 730 N N . ARG A 1 101 ? 7.087 13.539 -20.258 1.00 67.25 101 ARG A N 1
ATOM 731 C CA . ARG A 1 101 ? 7.116 14.873 -20.854 1.00 67.25 101 ARG A CA 1
ATOM 732 C C . ARG A 1 101 ? 6.564 14.745 -22.275 1.00 67.25 101 ARG A C 1
ATOM 734 O O . ARG A 1 101 ? 7.232 14.113 -23.086 1.00 67.25 101 ARG A O 1
ATOM 741 N N . PRO A 1 102 ? 5.388 15.318 -22.585 1.00 58.38 102 PRO A N 1
ATOM 742 C CA . PRO A 1 102 ? 4.853 15.257 -23.936 1.00 58.38 102 PRO A CA 1
ATOM 743 C C . PRO A 1 102 ? 5.834 15.918 -24.904 1.00 58.38 102 PRO A C 1
ATOM 745 O O . PRO A 1 102 ? 6.178 17.091 -24.754 1.00 58.38 102 PRO A O 1
ATOM 748 N N . GLN A 1 103 ? 6.291 15.142 -25.879 1.00 60.56 103 GLN A N 1
ATOM 749 C CA . GLN A 1 103 ? 7.053 15.611 -27.028 1.00 60.56 103 GLN A CA 1
ATOM 750 C C . GLN A 1 103 ? 6.159 15.452 -28.268 1.00 60.56 103 GLN A C 1
ATOM 752 O O . GLN A 1 103 ? 5.383 14.496 -28.308 1.00 60.56 103 GLN A O 1
ATOM 757 N N . PRO A 1 104 ? 6.197 16.382 -29.245 1.00 56.91 104 PRO A N 1
ATOM 758 C CA . PRO A 1 104 ? 5.340 16.313 -30.426 1.00 56.91 104 PRO A CA 1
ATOM 759 C C . PRO A 1 104 ? 5.433 14.957 -31.129 1.00 56.91 104 PRO A C 1
ATOM 761 O O . PRO A 1 104 ? 6.516 14.379 -31.246 1.00 56.91 104 PRO A O 1
ATOM 764 N N . ASP A 1 105 ? 4.278 14.476 -31.591 1.00 57.75 105 ASP A N 1
ATOM 765 C CA . ASP A 1 105 ? 4.133 13.199 -32.278 1.00 57.75 105 ASP A CA 1
ATOM 766 C C . ASP A 1 105 ? 5.020 13.139 -33.525 1.00 57.75 105 ASP A C 1
ATOM 768 O O . ASP A 1 105 ? 4.760 13.782 -34.542 1.00 57.75 105 ASP A O 1
ATOM 772 N N . GLY A 1 106 ? 6.076 12.332 -33.450 1.00 57.56 106 GLY A N 1
ATOM 773 C CA . GLY A 1 106 ? 6.758 11.811 -34.626 1.00 57.56 106 GLY A CA 1
ATOM 774 C C . GLY A 1 106 ? 6.040 10.553 -35.102 1.00 57.56 106 GLY A C 1
ATOM 775 O O . GLY A 1 106 ? 5.756 9.663 -34.293 1.00 57.56 106 GLY A O 1
ATOM 776 N N . LEU A 1 107 ? 5.745 10.468 -36.401 1.00 55.22 107 LEU A N 1
ATOM 777 C CA . LEU A 1 107 ? 5.224 9.241 -37.003 1.00 55.22 107 LEU A CA 1
ATOM 778 C C . LEU A 1 107 ? 6.232 8.097 -36.781 1.00 55.22 107 LEU A C 1
ATOM 780 O O . LEU A 1 107 ? 7.431 8.306 -36.985 1.00 55.22 107 LEU A O 1
ATOM 784 N N . PRO A 1 108 ? 5.781 6.901 -36.365 1.00 58.53 108 PRO A N 1
ATOM 785 C CA . PRO A 1 108 ? 6.665 5.752 -36.230 1.00 58.53 108 PRO A CA 1
ATOM 786 C C . PRO A 1 108 ? 7.280 5.409 -37.593 1.00 58.53 108 PRO A C 1
ATOM 788 O O . PRO A 1 108 ? 6.572 5.316 -38.596 1.00 58.53 108 PRO A O 1
ATOM 791 N N . SER A 1 109 ? 8.601 5.230 -37.633 1.00 59.09 109 SER A N 1
ATOM 792 C CA . SER A 1 109 ? 9.295 4.807 -38.854 1.00 59.09 109 SER A CA 1
ATOM 793 C C . SER A 1 109 ? 9.047 3.316 -39.100 1.00 59.09 109 SER A C 1
ATOM 795 O O . SER A 1 109 ? 9.165 2.512 -38.176 1.00 59.09 109 SER A O 1
ATOM 797 N N . SER A 1 110 ? 8.721 2.919 -40.334 1.00 55.84 110 SER A N 1
ATOM 798 C CA . SER A 1 110 ? 8.516 1.503 -40.689 1.00 55.84 110 SER A CA 1
ATOM 799 C C . SER A 1 110 ? 9.809 0.683 -40.674 1.00 55.84 110 SER A C 1
ATOM 801 O O . SER A 1 110 ? 9.753 -0.539 -40.602 1.00 55.84 110 SER A O 1
ATOM 803 N N . ASP A 1 111 ? 10.962 1.354 -40.713 1.00 59.88 111 ASP A N 1
ATOM 804 C CA . ASP A 1 111 ? 12.298 0.744 -40.663 1.00 59.88 111 ASP A CA 1
ATOM 805 C C . ASP A 1 111 ? 12.835 0.651 -39.220 1.00 59.88 111 ASP A C 1
ATOM 807 O O . ASP A 1 111 ? 14.034 0.520 -38.969 1.00 59.88 111 ASP A O 1
ATOM 811 N N . ALA A 1 112 ? 11.948 0.810 -38.234 1.00 62.88 112 ALA A N 1
ATOM 812 C CA . ALA A 1 112 ? 12.355 1.045 -36.865 1.00 62.88 112 ALA A CA 1
ATOM 813 C C . ALA A 1 112 ? 12.943 -0.194 -36.183 1.00 62.88 112 ALA A C 1
ATOM 815 O O . ALA A 1 112 ? 12.265 -1.181 -35.897 1.00 62.88 112 ALA A O 1
ATOM 816 N N . LEU A 1 113 ? 14.217 -0.054 -35.836 1.00 75.00 113 LEU A N 1
ATOM 817 C CA . LEU A 1 113 ? 14.963 -0.921 -34.943 1.00 75.00 113 LEU A CA 1
ATOM 818 C C . LEU A 1 113 ? 14.460 -0.743 -33.499 1.00 75.00 113 LEU A C 1
ATOM 820 O O . LEU A 1 113 ? 14.372 0.380 -32.997 1.00 75.00 113 LEU A O 1
ATOM 824 N N . PHE A 1 114 ? 14.172 -1.847 -32.815 1.00 88.69 114 PHE A N 1
ATOM 825 C CA . PHE A 1 114 ? 14.178 -1.879 -31.354 1.00 88.69 114 PHE A CA 1
ATOM 826 C C . PHE A 1 114 ? 15.634 -1.823 -30.903 1.00 88.69 114 PHE A C 1
ATOM 828 O O . PHE A 1 114 ? 16.420 -2.651 -31.353 1.00 88.69 114 PHE A O 1
ATOM 835 N N . ALA A 1 115 ? 16.006 -0.891 -30.028 1.00 90.44 115 ALA A N 1
ATOM 836 C CA . ALA A 1 115 ? 17.354 -0.838 -29.467 1.00 90.44 115 ALA A CA 1
ATOM 837 C C . ALA A 1 115 ? 17.291 -0.546 -27.971 1.00 90.44 115 ALA A C 1
ATOM 839 O O . ALA A 1 115 ? 16.771 0.490 -27.576 1.00 90.44 115 ALA A O 1
ATOM 840 N N . LEU A 1 116 ? 17.828 -1.439 -27.145 1.00 91.94 116 LEU A N 1
ATOM 841 C CA . LEU A 1 116 ? 17.831 -1.326 -25.691 1.00 91.94 116 LEU A CA 1
ATOM 842 C C . LEU A 1 116 ? 19.255 -1.472 -25.158 1.00 91.94 116 LEU A C 1
ATOM 844 O O . LEU A 1 116 ? 19.892 -2.508 -25.342 1.00 91.94 116 LEU A O 1
ATOM 848 N N . ARG A 1 117 ? 19.744 -0.448 -24.465 1.00 91.56 117 ARG A N 1
ATOM 849 C CA . ARG A 1 117 ? 21.048 -0.436 -23.807 1.00 91.56 117 ARG A CA 1
ATOM 850 C C . ARG A 1 117 ? 20.887 -0.781 -22.332 1.00 91.56 117 ARG A C 1
ATOM 852 O O . ARG A 1 117 ? 20.163 -0.106 -21.605 1.00 91.56 117 ARG A O 1
ATOM 859 N N . TYR A 1 118 ? 21.601 -1.808 -21.889 1.00 90.50 118 TYR A N 1
ATOM 860 C CA . TYR A 1 118 ? 21.665 -2.233 -20.494 1.00 90.50 118 TYR A CA 1
ATOM 861 C C . TYR A 1 118 ? 23.130 -2.441 -20.098 1.00 90.50 118 TYR A C 1
ATOM 863 O O . TYR A 1 118 ? 23.809 -3.349 -20.585 1.00 90.50 118 TYR A O 1
ATOM 871 N N . GLY A 1 119 ? 23.651 -1.551 -19.249 1.00 88.12 119 GLY A N 1
ATOM 872 C CA . GLY A 1 119 ? 25.080 -1.494 -18.943 1.00 88.12 119 GLY A CA 1
ATOM 873 C C . GLY A 1 119 ? 25.920 -1.256 -20.205 1.00 88.12 119 GLY A C 1
ATOM 874 O O . GLY A 1 119 ? 25.763 -0.240 -20.879 1.00 88.12 119 GLY A O 1
ATOM 875 N N . GLN A 1 120 ? 26.809 -2.202 -20.518 1.00 87.69 120 GLN A N 1
ATOM 876 C CA . GLN A 1 120 ? 27.676 -2.171 -21.709 1.00 87.69 120 GLN A CA 1
ATOM 877 C C . GLN A 1 120 ? 27.079 -2.915 -22.916 1.00 87.69 120 GLN A C 1
ATOM 879 O O . GLN A 1 120 ? 27.682 -2.943 -23.986 1.00 87.69 120 GLN A O 1
ATOM 884 N N . VAL A 1 121 ? 25.912 -3.546 -22.756 1.00 90.06 121 VAL A N 1
ATOM 885 C CA . VAL A 1 121 ? 25.285 -4.363 -23.799 1.00 90.06 121 VAL A CA 1
ATOM 886 C C . VAL A 1 121 ? 24.199 -3.554 -24.493 1.00 90.06 121 VAL A C 1
ATOM 888 O O . VAL A 1 121 ? 23.393 -2.896 -23.837 1.00 90.06 121 VAL A O 1
ATOM 891 N N . THR A 1 122 ? 24.160 -3.628 -25.822 1.00 91.50 122 THR A N 1
ATOM 892 C CA . THR A 1 122 ? 23.056 -3.087 -26.623 1.00 91.50 122 THR A CA 1
ATOM 893 C C . THR A 1 122 ? 22.356 -4.235 -27.333 1.00 91.50 122 THR A C 1
ATOM 895 O O . THR A 1 122 ? 22.979 -4.978 -28.086 1.00 91.50 122 THR A O 1
ATOM 898 N N . ILE A 1 123 ? 21.065 -4.390 -27.064 1.00 91.81 123 ILE A N 1
ATOM 899 C CA . ILE A 1 123 ? 20.191 -5.384 -27.679 1.00 91.81 123 ILE A CA 1
ATOM 900 C C . ILE A 1 123 ? 19.447 -4.675 -28.800 1.00 91.81 123 ILE A C 1
ATOM 902 O O . ILE A 1 123 ? 18.707 -3.731 -28.530 1.00 91.81 123 ILE A O 1
ATOM 906 N N . THR A 1 124 ? 19.628 -5.113 -30.042 1.00 91.19 124 THR A N 1
ATOM 907 C CA . THR A 1 124 ? 18.937 -4.526 -31.194 1.00 91.19 124 THR A CA 1
ATOM 908 C C . THR A 1 124 ? 18.145 -5.575 -31.940 1.00 91.19 124 THR A C 1
ATOM 910 O O . THR A 1 124 ? 18.724 -6.609 -32.234 1.00 91.19 124 THR A O 1
ATOM 913 N N . ALA A 1 125 ? 16.889 -5.304 -32.293 1.00 89.12 125 ALA A N 1
ATOM 914 C CA . ALA A 1 125 ? 16.050 -6.212 -33.072 1.00 89.12 125 ALA A CA 1
ATOM 915 C C . ALA A 1 125 ? 15.346 -5.471 -34.209 1.00 89.12 125 ALA A C 1
ATOM 917 O O . ALA A 1 125 ? 14.791 -4.385 -34.009 1.00 89.12 125 ALA A O 1
ATOM 918 N N . ARG A 1 126 ? 15.357 -6.061 -35.403 1.00 87.50 126 ARG A N 1
ATOM 919 C CA . ARG A 1 126 ? 14.600 -5.579 -36.564 1.00 87.50 126 ARG A CA 1
ATOM 920 C C . ARG A 1 126 ? 13.189 -6.176 -36.600 1.00 87.50 126 ARG A C 1
ATOM 922 O O . ARG A 1 126 ? 12.946 -7.218 -35.986 1.00 87.50 126 ARG A O 1
ATOM 929 N N . PRO A 1 127 ? 12.247 -5.567 -37.343 1.00 86.19 127 PRO A N 1
ATOM 930 C CA . PRO A 1 127 ? 10.946 -6.182 -37.585 1.00 86.19 127 PRO A CA 1
ATOM 931 C C . PRO A 1 127 ? 11.089 -7.611 -38.139 1.00 86.19 127 PRO A C 1
ATOM 933 O O . PRO A 1 127 ? 11.779 -7.831 -39.132 1.00 86.19 127 PRO A O 1
ATOM 936 N N . GLY A 1 128 ? 10.448 -8.583 -37.482 1.00 87.88 128 GLY A N 1
ATOM 937 C CA . GLY A 1 128 ? 10.501 -10.005 -37.856 1.00 87.88 128 GLY A CA 1
ATOM 938 C C . GLY A 1 128 ? 11.712 -10.785 -37.326 1.00 87.88 128 GLY A C 1
ATOM 939 O O . GLY A 1 128 ? 11.781 -11.995 -37.532 1.00 87.88 128 GLY A O 1
ATOM 940 N N . GLU A 1 129 ? 12.644 -10.135 -36.629 1.00 90.50 129 GLU A N 1
ATOM 941 C CA . GLU A 1 129 ? 13.801 -10.790 -36.018 1.00 90.50 129 GLU A CA 1
ATOM 942 C C . GLU A 1 129 ? 13.454 -11.371 -34.639 1.00 90.50 129 GLU A C 1
ATOM 944 O O . GLU A 1 129 ? 12.732 -10.757 -33.851 1.00 90.50 129 GLU A O 1
ATOM 949 N N . LEU A 1 130 ? 13.996 -12.552 -34.329 1.00 91.69 130 LEU A N 1
ATOM 950 C CA . LEU A 1 130 ? 13.851 -13.192 -33.023 1.00 91.69 130 LEU A CA 1
ATOM 951 C C . LEU A 1 130 ? 15.209 -13.280 -32.333 1.00 91.69 130 LEU A C 1
ATOM 953 O O . LEU A 1 130 ? 16.140 -13.896 -32.849 1.00 91.69 130 LEU A O 1
ATOM 957 N N . ILE A 1 131 ? 15.300 -12.688 -31.143 1.00 91.44 131 ILE A N 1
ATOM 958 C CA . ILE A 1 131 ? 16.540 -12.606 -30.369 1.00 91.44 131 ILE A CA 1
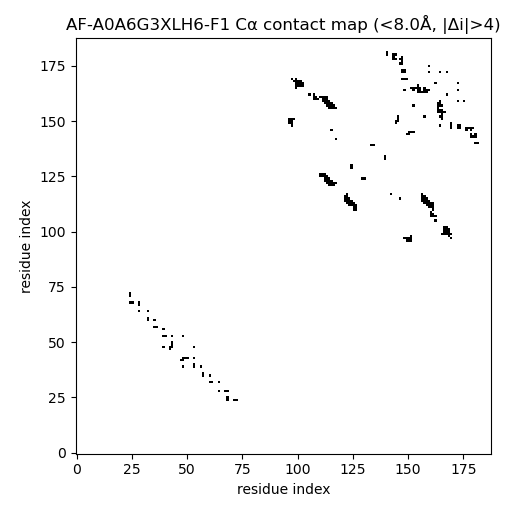ATOM 959 C C . ILE A 1 131 ? 16.318 -13.214 -28.992 1.00 91.44 131 ILE A C 1
ATOM 961 O O . ILE A 1 131 ? 15.404 -12.828 -28.264 1.00 91.44 131 ILE A O 1
ATOM 965 N N . GLY A 1 132 ? 17.180 -14.161 -28.627 1.00 92.00 132 GLY A N 1
ATOM 966 C CA . GLY A 1 132 ? 17.239 -14.713 -27.280 1.00 92.00 132 GLY A CA 1
ATOM 967 C C . GLY A 1 132 ? 18.176 -13.892 -26.402 1.00 92.00 132 GLY A C 1
ATOM 968 O O . GLY A 1 132 ? 19.356 -13.753 -26.715 1.00 92.00 132 GLY A O 1
ATOM 969 N N . VAL A 1 133 ? 17.669 -13.387 -25.278 1.00 90.31 133 VAL A N 1
ATOM 970 C CA . VAL A 1 133 ? 18.475 -12.710 -24.254 1.00 90.31 133 VAL A CA 1
ATOM 971 C C . VAL A 1 133 ? 18.431 -13.544 -22.981 1.00 90.31 133 VAL A C 1
ATOM 973 O O . VAL A 1 133 ? 17.359 -13.799 -22.435 1.00 90.31 133 VAL A O 1
ATOM 976 N N . ARG A 1 134 ? 19.599 -13.978 -22.501 1.00 92.25 134 ARG A N 1
ATOM 977 C CA . ARG A 1 134 ? 19.737 -14.709 -21.237 1.00 92.25 134 ARG A CA 1
ATOM 978 C C . ARG A 1 134 ? 20.250 -13.756 -20.161 1.00 92.25 134 ARG A C 1
ATOM 980 O O . ARG A 1 134 ? 21.355 -13.236 -20.276 1.00 92.25 134 ARG A O 1
ATOM 987 N N . ALA A 1 135 ? 19.458 -13.571 -19.113 1.00 89.81 135 ALA A N 1
ATOM 988 C CA . ALA A 1 135 ? 19.809 -12.817 -17.913 1.00 89.81 135 ALA A CA 1
ATOM 989 C C . ALA A 1 135 ? 19.350 -13.595 -16.671 1.00 89.81 135 ALA A C 1
ATOM 991 O O . ALA A 1 135 ? 18.435 -14.414 -16.760 1.00 89.81 135 ALA A O 1
ATOM 992 N N . GLU A 1 136 ? 19.984 -13.358 -15.523 1.00 89.88 136 GLU A N 1
ATOM 993 C CA . GLU A 1 136 ? 19.689 -14.060 -14.268 1.00 89.88 136 GLU A CA 1
ATOM 994 C C . GLU A 1 136 ? 19.366 -13.067 -13.143 1.00 89.88 136 GLU A C 1
ATOM 996 O O . GLU A 1 136 ? 19.907 -11.959 -13.099 1.00 89.88 136 GLU A O 1
ATOM 1001 N N . GLY A 1 137 ? 18.479 -13.473 -12.228 1.00 88.88 137 GLY A N 1
ATOM 1002 C CA . GLY A 1 137 ? 18.108 -12.700 -11.041 1.00 88.88 137 GLY A CA 1
ATOM 1003 C C . GLY A 1 137 ? 17.610 -11.287 -11.361 1.00 88.88 137 GLY A C 1
ATOM 1004 O O . GLY A 1 137 ? 16.800 -11.090 -12.268 1.00 88.88 137 GLY A O 1
ATOM 1005 N N . ALA A 1 138 ? 18.134 -10.299 -10.628 1.00 90.06 138 ALA A N 1
ATOM 1006 C CA . ALA A 1 138 ? 17.736 -8.895 -10.737 1.00 90.06 138 ALA A CA 1
ATOM 1007 C C . ALA A 1 138 ? 17.881 -8.325 -12.160 1.00 90.06 138 ALA A C 1
ATOM 1009 O O . ALA A 1 138 ? 17.046 -7.532 -12.583 1.00 90.06 138 ALA A O 1
ATOM 1010 N N . ALA A 1 139 ? 18.874 -8.770 -12.937 1.00 90.19 139 ALA A N 1
ATOM 1011 C CA . ALA A 1 139 ? 19.080 -8.266 -14.293 1.00 90.19 139 ALA A CA 1
ATOM 1012 C C . ALA A 1 139 ? 17.920 -8.630 -15.235 1.00 90.19 139 ALA A C 1
ATOM 1014 O O . ALA A 1 139 ? 17.532 -7.825 -16.080 1.00 90.19 139 ALA A O 1
ATOM 1015 N N . ALA A 1 140 ? 17.329 -9.820 -15.081 1.00 89.19 140 ALA A N 1
ATOM 1016 C CA . ALA A 1 140 ? 16.164 -10.222 -15.869 1.00 89.19 140 ALA A CA 1
ATOM 1017 C C . ALA A 1 140 ? 14.927 -9.376 -15.516 1.00 89.19 140 ALA A C 1
ATOM 1019 O O . ALA A 1 140 ? 14.192 -8.941 -16.406 1.00 89.19 140 ALA A O 1
ATOM 1020 N N . GLU A 1 141 ? 14.724 -9.098 -14.225 1.00 89.88 141 GLU A N 1
ATOM 1021 C CA . GLU A 1 141 ? 13.634 -8.244 -13.744 1.00 89.88 141 GLU A CA 1
ATOM 1022 C C . GLU A 1 141 ? 13.781 -6.797 -14.218 1.00 89.88 141 GLU A C 1
ATOM 1024 O O . GLU A 1 141 ? 12.814 -6.201 -14.697 1.00 89.88 141 GLU A O 1
ATOM 1029 N N . GLU A 1 142 ? 14.992 -6.246 -14.128 1.00 90.88 142 GLU A N 1
ATOM 1030 C CA . GLU A 1 142 ? 15.319 -4.897 -14.582 1.00 90.88 142 GLU A CA 1
ATOM 1031 C C . GLU A 1 142 ? 15.153 -4.751 -16.093 1.00 90.88 142 GLU A C 1
ATOM 1033 O O . GLU A 1 142 ? 14.530 -3.788 -16.537 1.00 90.88 142 GLU A O 1
ATOM 1038 N N . LEU A 1 143 ? 15.628 -5.720 -16.886 1.00 90.50 143 LEU A N 1
ATOM 1039 C CA . LEU A 1 143 ? 15.434 -5.733 -18.339 1.00 90.50 143 LEU A CA 1
ATOM 1040 C C . LEU A 1 143 ? 13.947 -5.763 -18.707 1.00 90.50 143 LEU A C 1
ATOM 1042 O O . LEU A 1 143 ? 13.505 -4.966 -19.535 1.00 90.50 143 LEU A O 1
ATOM 1046 N N . ALA A 1 144 ? 13.150 -6.624 -18.067 1.00 89.94 144 ALA A N 1
ATOM 1047 C CA . ALA A 1 144 ? 11.709 -6.683 -18.307 1.00 89.94 144 ALA A CA 1
ATOM 1048 C C . ALA A 1 144 ? 10.994 -5.395 -17.859 1.00 89.94 144 ALA A C 1
ATOM 1050 O O . ALA A 1 144 ? 10.048 -4.937 -18.508 1.00 89.94 144 ALA A O 1
ATOM 1051 N N . ALA A 1 145 ? 11.413 -4.795 -16.741 1.00 90.31 145 ALA A N 1
ATOM 1052 C CA . ALA A 1 145 ? 10.881 -3.525 -16.257 1.00 90.31 145 ALA A CA 1
ATOM 1053 C C . ALA A 1 145 ? 11.232 -2.355 -17.186 1.00 90.31 145 ALA A C 1
ATOM 1055 O O . ALA A 1 145 ? 10.359 -1.533 -17.464 1.00 90.31 145 ALA A O 1
ATOM 1056 N N . LEU A 1 146 ? 12.457 -2.312 -17.707 1.00 90.62 146 LEU A N 1
ATOM 1057 C CA . LEU A 1 146 ? 12.907 -1.286 -18.639 1.00 90.62 146 LEU A CA 1
ATOM 1058 C C . LEU A 1 146 ? 12.205 -1.428 -19.997 1.00 90.62 146 LEU A C 1
ATOM 1060 O O . LEU A 1 146 ? 11.636 -0.458 -20.489 1.00 90.62 146 LEU A O 1
ATOM 1064 N N . ALA A 1 147 ? 12.130 -2.645 -20.550 1.00 90.06 147 ALA A N 1
ATOM 1065 C CA . ALA A 1 147 ? 11.453 -2.919 -21.821 1.00 90.06 147 ALA A CA 1
ATOM 1066 C C . ALA A 1 147 ? 9.961 -2.523 -21.806 1.00 90.06 147 ALA A C 1
ATOM 1068 O O . ALA A 1 147 ? 9.435 -2.040 -22.807 1.00 90.06 147 ALA A O 1
ATOM 1069 N N . SER A 1 148 ? 9.287 -2.676 -20.659 1.00 89.00 148 SER A N 1
ATOM 1070 C CA . SER A 1 148 ? 7.879 -2.288 -20.453 1.00 89.00 148 SER A CA 1
ATOM 1071 C C . SER A 1 148 ? 7.680 -0.859 -19.920 1.00 89.00 148 SER A C 1
ATOM 1073 O O . SER A 1 148 ? 6.555 -0.495 -19.550 1.00 89.00 148 SER A O 1
ATOM 1075 N N . CYS A 1 149 ? 8.741 -0.050 -19.827 1.00 89.44 149 CYS A N 1
ATOM 1076 C CA . CYS A 1 149 ? 8.713 1.294 -19.237 1.00 89.44 149 CYS A CA 1
ATOM 1077 C C . CYS A 1 149 ? 8.029 1.323 -17.849 1.00 89.44 149 CYS A C 1
ATOM 1079 O O . CYS A 1 149 ? 7.156 2.150 -17.565 1.00 89.44 149 CYS A O 1
ATOM 1081 N N . ARG A 1 150 ? 8.346 0.353 -16.980 1.00 88.56 150 ARG A N 1
ATOM 1082 C CA . ARG A 1 150 ? 8.023 0.375 -15.535 1.00 88.56 150 ARG A CA 1
ATOM 1083 C C . ARG A 1 150 ? 9.065 1.157 -14.730 1.00 88.56 150 ARG A C 1
ATOM 1085 O O . ARG A 1 150 ? 8.775 1.615 -13.625 1.00 88.56 150 ARG A O 1
ATOM 1092 N N . THR A 1 151 ? 10.252 1.321 -15.297 1.00 89.25 151 THR A N 1
ATOM 1093 C CA . THR A 1 151 ? 11.321 2.216 -14.852 1.00 89.25 151 THR A CA 1
ATOM 1094 C C . THR A 1 151 ? 11.558 3.285 -15.914 1.00 89.25 151 THR A C 1
ATOM 1096 O O . THR A 1 151 ? 11.275 3.065 -17.092 1.00 89.25 151 THR A O 1
ATOM 1099 N N . ALA A 1 152 ? 12.028 4.461 -15.496 1.00 86.25 152 ALA A N 1
ATOM 1100 C CA . ALA A 1 152 ? 12.374 5.520 -16.433 1.00 86.25 152 ALA A CA 1
ATOM 1101 C C . ALA A 1 152 ? 13.614 5.102 -17.234 1.00 86.25 152 ALA A C 1
ATOM 1103 O O . ALA A 1 152 ? 14.610 4.678 -16.646 1.00 86.25 152 ALA A O 1
ATOM 1104 N N . ALA A 1 153 ? 13.536 5.208 -18.559 1.00 87.19 153 ALA A N 1
ATOM 1105 C CA . ALA A 1 153 ? 14.687 5.017 -19.427 1.00 87.19 153 ALA A CA 1
ATOM 1106 C C . ALA A 1 153 ? 15.561 6.277 -19.412 1.00 87.19 153 ALA A C 1
ATOM 1108 O O . ALA A 1 153 ? 15.048 7.399 -19.394 1.00 87.19 153 ALA A O 1
ATOM 1109 N N . GLU A 1 154 ? 16.880 6.101 -19.443 1.00 87.44 154 GLU A N 1
ATOM 1110 C CA . GLU A 1 154 ? 17.784 7.221 -19.699 1.00 87.44 154 GLU A CA 1
ATOM 1111 C C . GLU A 1 154 ? 17.626 7.681 -21.158 1.00 87.44 154 GLU A C 1
ATOM 1113 O O . GLU A 1 154 ? 17.472 6.825 -22.038 1.00 87.44 154 GLU A O 1
ATOM 1118 N N . PRO A 1 155 ? 17.710 8.989 -21.456 1.00 85.81 155 PRO A N 1
ATOM 1119 C CA . PRO A 1 155 ? 17.677 9.476 -22.832 1.00 85.81 155 PRO A CA 1
ATOM 1120 C C . PRO A 1 155 ? 18.688 8.746 -23.730 1.00 85.81 155 PRO A C 1
ATOM 1122 O O . PRO A 1 155 ? 19.857 8.578 -23.373 1.00 85.81 155 PRO A O 1
ATOM 1125 N N . GLY A 1 156 ? 18.226 8.267 -24.883 1.00 84.12 156 GLY A N 1
ATOM 1126 C CA . GLY A 1 156 ? 19.009 7.521 -25.869 1.00 84.12 156 GLY A CA 1
ATOM 1127 C C . GLY A 1 156 ? 19.381 6.089 -25.465 1.00 84.12 156 GLY A C 1
ATOM 1128 O O . GLY A 1 156 ? 20.076 5.410 -26.218 1.00 84.12 156 GLY A O 1
ATOM 1129 N N . SER A 1 157 ? 18.957 5.605 -24.292 1.00 88.62 157 SER A N 1
ATOM 1130 C CA . SER A 1 157 ? 19.209 4.216 -23.871 1.00 88.62 157 SER A CA 1
ATOM 1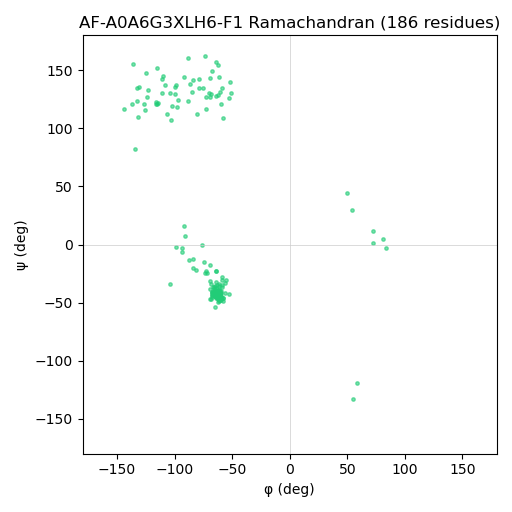131 C C . SER A 1 157 ? 18.220 3.218 -24.464 1.00 88.62 157 SER A C 1
ATOM 1133 O O . SER A 1 157 ? 18.536 2.035 -24.550 1.00 88.62 157 SER A O 1
ATOM 1135 N N . TYR A 1 158 ? 17.040 3.673 -24.880 1.00 90.75 158 TYR A N 1
ATOM 1136 C CA . TYR A 1 158 ? 15.988 2.797 -25.369 1.00 90.75 158 TYR A CA 1
ATOM 1137 C C . TYR A 1 158 ? 15.227 3.464 -26.515 1.00 90.75 158 TYR A C 1
ATOM 1139 O O . TYR A 1 158 ? 14.587 4.493 -26.328 1.00 90.75 158 TYR A O 1
ATOM 1147 N N . VAL A 1 159 ? 15.293 2.867 -27.703 1.00 89.12 159 VAL A N 1
ATOM 1148 C CA . VAL A 1 159 ? 14.573 3.301 -28.900 1.00 89.12 159 VAL A CA 1
ATOM 1149 C C . VAL A 1 159 ? 13.498 2.283 -29.253 1.00 89.12 159 VAL A C 1
ATOM 1151 O O . VAL A 1 159 ? 13.762 1.082 -29.362 1.00 89.12 159 VAL A O 1
ATOM 1154 N N . LEU A 1 160 ? 12.288 2.789 -29.470 1.00 86.62 160 LEU A N 1
ATOM 1155 C CA . LEU A 1 160 ? 11.110 2.023 -29.834 1.00 86.62 160 LEU A CA 1
ATOM 1156 C C . LEU A 1 160 ? 10.393 2.696 -31.003 1.00 86.62 160 LEU A C 1
ATOM 1158 O O . LEU A 1 160 ? 10.023 3.864 -30.921 1.00 86.62 160 LEU A O 1
ATOM 1162 N N . ALA A 1 161 ? 10.191 1.964 -32.100 1.00 80.19 161 ALA A N 1
ATOM 1163 C CA . ALA A 1 161 ? 9.544 2.493 -33.306 1.00 80.19 161 ALA A CA 1
ATOM 1164 C C . ALA A 1 161 ? 10.199 3.794 -33.852 1.00 80.19 161 ALA A C 1
ATOM 1166 O O . ALA A 1 161 ? 9.529 4.645 -34.437 1.00 80.19 161 ALA A O 1
ATOM 1167 N N . GLY A 1 162 ? 11.513 3.965 -33.639 1.00 79.69 162 GLY A N 1
ATOM 1168 C CA . GLY A 1 162 ? 12.269 5.160 -34.038 1.00 79.69 162 GLY A CA 1
ATOM 1169 C C . GLY A 1 162 ? 12.142 6.353 -33.082 1.00 79.69 162 GLY A C 1
ATOM 1170 O O . GLY A 1 162 ? 12.680 7.418 -33.373 1.00 79.69 162 GLY A O 1
ATOM 1171 N N . ARG A 1 163 ? 11.458 6.193 -31.941 1.00 84.75 163 ARG A N 1
ATOM 1172 C CA . ARG A 1 163 ? 11.326 7.206 -30.884 1.00 84.75 163 ARG A CA 1
ATOM 1173 C C . ARG A 1 163 ? 12.101 6.785 -29.642 1.00 84.75 163 ARG A C 1
ATOM 1175 O O . ARG A 1 163 ? 12.148 5.605 -29.307 1.00 84.75 163 ARG A O 1
ATOM 1182 N N . ASP A 1 164 ? 12.680 7.753 -28.943 1.00 87.56 164 ASP A N 1
ATOM 1183 C CA . ASP A 1 164 ? 13.282 7.517 -27.630 1.00 87.56 164 ASP A CA 1
ATOM 1184 C C . ASP A 1 164 ? 12.182 7.216 -26.603 1.00 87.56 164 ASP A C 1
ATOM 1186 O O . ASP A 1 164 ? 11.236 7.991 -26.448 1.00 87.56 164 ASP A O 1
ATOM 1190 N N . ALA A 1 165 ? 12.305 6.100 -25.888 1.00 87.88 165 ALA A N 1
ATOM 1191 C CA . ALA A 1 165 ? 11.360 5.696 -24.858 1.00 87.88 165 ALA A CA 1
ATOM 1192 C C . ALA A 1 165 ? 11.321 6.672 -23.673 1.00 87.88 165 ALA A C 1
ATOM 1194 O O . ALA A 1 165 ? 10.292 6.754 -23.005 1.00 87.88 165 ALA A O 1
ATOM 1195 N N . ALA A 1 166 ? 12.383 7.454 -23.442 1.00 86.81 166 ALA A N 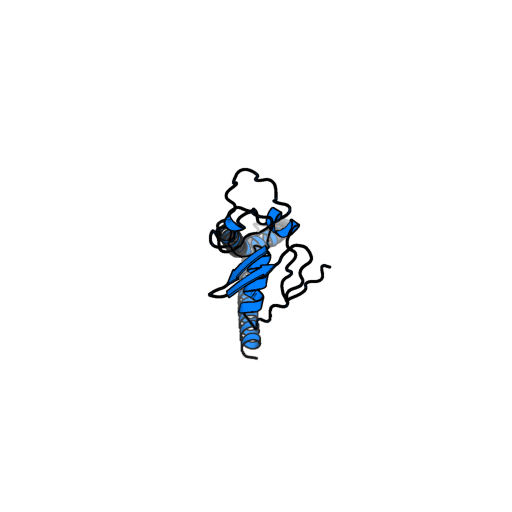1
ATOM 1196 C CA . ALA A 1 166 ? 12.382 8.531 -22.451 1.00 86.81 166 ALA A CA 1
ATOM 1197 C C . ALA A 1 166 ? 11.376 9.654 -22.787 1.00 86.81 166 ALA A C 1
ATOM 1199 O O . ALA A 1 166 ? 10.936 10.379 -21.895 1.00 86.81 166 ALA A O 1
ATOM 1200 N N . ALA A 1 167 ? 10.995 9.785 -24.063 1.00 84.50 167 ALA A N 1
ATOM 1201 C CA . ALA A 1 167 ? 10.004 10.743 -24.550 1.00 84.50 167 ALA A CA 1
ATOM 1202 C C . ALA A 1 167 ? 8.606 10.130 -24.755 1.00 84.50 167 ALA A C 1
ATOM 1204 O O . ALA A 1 167 ? 7.679 10.837 -25.148 1.00 84.50 167 ALA A O 1
ATOM 1205 N N . LEU A 1 168 ? 8.445 8.822 -24.529 1.00 81.88 168 LEU A N 1
ATOM 1206 C CA . LEU A 1 168 ? 7.164 8.131 -24.655 1.00 81.88 168 LEU A CA 1
ATOM 1207 C C . LEU A 1 168 ? 6.431 8.108 -23.319 1.00 81.88 168 LEU A C 1
ATOM 1209 O O . LEU A 1 168 ? 7.025 7.924 -22.253 1.00 81.88 168 LEU A O 1
ATOM 1213 N N . SER A 1 169 ? 5.105 8.217 -23.362 1.00 82.50 169 SER A N 1
ATOM 1214 C CA . SER A 1 169 ? 4.308 7.864 -22.196 1.00 82.50 169 SER A CA 1
ATOM 1215 C C . SER A 1 169 ? 4.403 6.350 -21.946 1.00 82.50 169 SER A C 1
ATOM 1217 O O . SER A 1 169 ? 4.496 5.558 -22.893 1.00 82.50 169 SER A O 1
ATOM 1219 N N . PRO A 1 170 ? 4.306 5.891 -20.684 1.00 81.75 170 PRO A N 1
ATOM 1220 C CA . PRO A 1 170 ? 4.278 4.459 -20.383 1.00 81.75 170 PRO A CA 1
ATOM 1221 C C . PRO A 1 170 ? 3.161 3.713 -21.121 1.00 81.75 170 PRO A C 1
ATOM 1223 O O . PRO A 1 170 ? 3.306 2.536 -21.439 1.00 81.75 170 PRO A O 1
ATOM 1226 N N . HIS A 1 171 ? 2.044 4.391 -21.397 1.00 83.75 171 HIS A N 1
ATOM 1227 C CA . HIS A 1 171 ? 0.935 3.822 -22.150 1.00 83.75 171 HIS A CA 1
ATOM 1228 C C . HIS A 1 171 ? 1.306 3.585 -23.620 1.00 83.75 171 HIS A C 1
ATOM 1230 O O . HIS A 1 171 ? 1.063 2.497 -24.135 1.00 83.75 171 HIS A O 1
ATOM 1236 N N . GLU A 1 172 ? 1.930 4.557 -24.289 1.00 84.31 172 GLU A N 1
ATOM 1237 C CA . GLU A 1 172 ? 2.372 4.408 -25.683 1.00 84.31 172 GLU A CA 1
ATOM 1238 C C . GLU A 1 172 ? 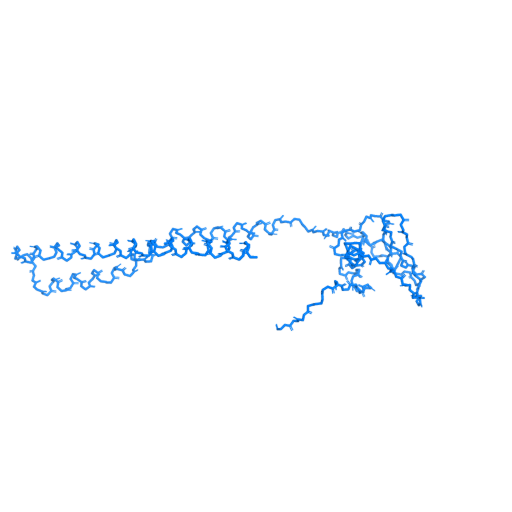3.419 3.306 -25.833 1.00 84.31 172 GLU A C 1
ATOM 1240 O O . GLU A 1 172 ? 3.284 2.454 -26.708 1.00 84.31 172 GLU A O 1
ATOM 1245 N N . ALA A 1 173 ? 4.411 3.260 -24.941 1.00 84.88 173 ALA A N 1
ATOM 1246 C CA . ALA A 1 173 ? 5.434 2.221 -24.980 1.00 84.88 173 ALA A CA 1
ATOM 1247 C C . ALA A 1 173 ? 4.832 0.812 -24.818 1.00 84.88 173 ALA A C 1
ATOM 1249 O O . ALA A 1 173 ? 5.161 -0.102 -25.575 1.00 84.88 173 ALA A O 1
ATOM 1250 N N . ARG A 1 174 ? 3.885 0.640 -23.884 1.00 86.62 174 ARG A N 1
ATOM 1251 C CA . ARG A 1 174 ? 3.241 -0.656 -23.592 1.00 86.62 174 ARG A CA 1
ATOM 1252 C C . ARG A 1 174 ? 2.230 -1.110 -24.644 1.00 86.62 174 ARG A C 1
ATOM 1254 O O . ARG A 1 174 ? 1.858 -2.280 -24.644 1.00 86.62 174 ARG A O 1
ATOM 1261 N N . ARG A 1 175 ? 1.786 -0.224 -25.542 1.00 86.06 175 ARG A N 1
ATOM 1262 C CA . ARG A 1 175 ? 0.997 -0.620 -26.723 1.00 86.06 175 ARG A CA 1
ATOM 1263 C C . ARG A 1 175 ? 1.845 -1.311 -27.787 1.00 86.06 175 ARG A C 1
ATOM 1265 O O . ARG A 1 175 ? 1.296 -2.073 -28.575 1.00 86.06 175 ARG A O 1
ATOM 1272 N N . THR A 1 176 ? 3.149 -1.049 -27.799 1.00 84.38 176 THR A N 1
ATOM 1273 C CA . THR A 1 176 ? 4.083 -1.591 -28.793 1.00 84.38 176 THR A CA 1
ATOM 1274 C C . THR A 1 176 ? 4.928 -2.726 -28.216 1.00 84.38 176 THR A C 1
ATOM 1276 O O . THR A 1 176 ? 5.229 -3.678 -28.930 1.00 84.38 176 THR A O 1
ATOM 1279 N N . VAL A 1 177 ? 5.287 -2.665 -26.927 1.00 87.94 177 VAL A N 1
ATOM 1280 C CA . VAL A 1 177 ? 6.096 -3.694 -26.255 1.00 87.94 177 VAL A CA 1
ATOM 1281 C C . VAL A 1 177 ? 5.320 -4.377 -25.144 1.00 87.94 177 VAL A C 1
ATOM 1283 O O . VAL A 1 177 ? 4.891 -3.754 -24.172 1.00 87.94 177 VAL A O 1
ATOM 1286 N N . TYR A 1 178 ? 5.222 -5.699 -25.260 1.00 88.69 178 TYR A N 1
ATOM 1287 C CA . TYR A 1 178 ? 4.695 -6.572 -24.224 1.00 88.69 178 TYR A CA 1
ATOM 1288 C C . TYR A 1 178 ? 5.846 -7.289 -23.506 1.00 88.69 1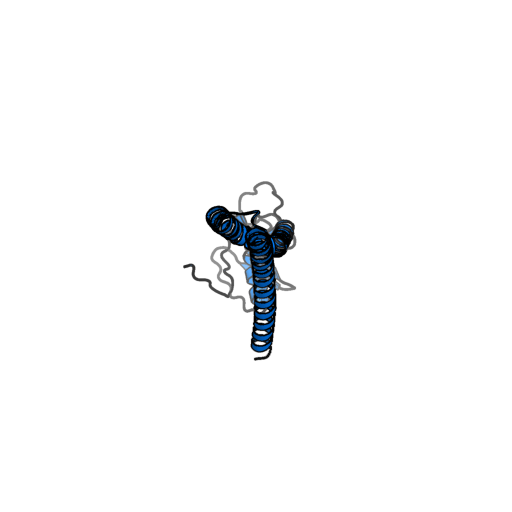78 TYR A C 1
ATOM 1290 O O . TYR A 1 178 ? 6.470 -8.191 -24.058 1.00 88.69 178 TYR A O 1
ATOM 1298 N N . ALA A 1 179 ? 6.125 -6.879 -22.267 1.00 89.25 179 ALA A N 1
ATOM 1299 C CA . ALA A 1 179 ? 7.121 -7.500 -21.390 1.00 89.25 179 ALA A CA 1
ATOM 1300 C C . ALA A 1 179 ? 6.528 -7.681 -19.974 1.00 89.25 179 ALA A C 1
ATOM 1302 O O . ALA A 1 179 ? 6.693 -6.817 -19.095 1.00 89.25 179 ALA A O 1
ATOM 1303 N N . PRO A 1 180 ? 5.753 -8.757 -19.741 1.00 83.75 180 PRO A N 1
ATOM 1304 C CA . PRO A 1 180 ? 5.145 -9.013 -18.440 1.00 83.75 180 PRO A CA 1
ATOM 1305 C C . PRO A 1 180 ? 6.229 -9.218 -17.367 1.00 83.75 180 PRO A C 1
ATOM 1307 O O . PRO A 1 180 ? 7.371 -9.548 -17.690 1.00 83.75 180 PRO A O 1
ATOM 1310 N N . PRO A 1 181 ? 5.920 -8.948 -16.087 1.00 82.12 181 PRO A N 1
ATOM 1311 C CA . PRO A 1 181 ? 6.826 -9.323 -15.010 1.00 82.12 181 PRO A CA 1
ATOM 1312 C C . PRO A 1 181 ? 6.962 -10.852 -14.959 1.00 82.12 181 PRO A C 1
ATOM 1314 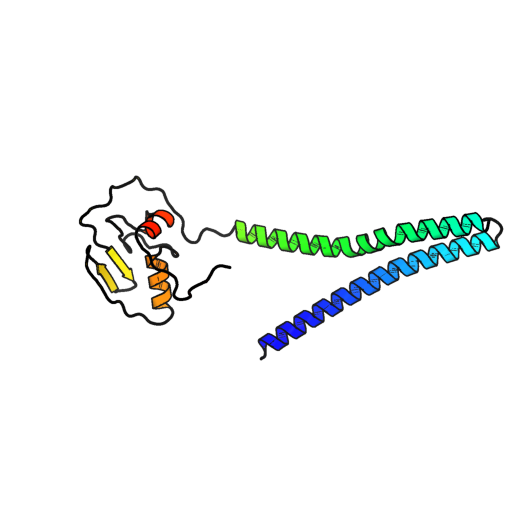O O . PRO A 1 181 ? 6.089 -11.571 -15.442 1.00 82.12 181 PRO A O 1
ATOM 1317 N N . HIS A 1 182 ? 8.065 -11.338 -14.388 1.00 78.50 182 HIS A N 1
ATOM 1318 C CA . HIS A 1 182 ? 8.317 -12.777 -14.269 1.00 78.50 182 HIS A CA 1
ATOM 1319 C C . HIS A 1 182 ? 7.242 -13.481 -13.423 1.00 78.50 182 HIS A C 1
ATOM 1321 O O . HIS A 1 182 ? 6.860 -14.609 -13.724 1.00 78.50 182 HIS A O 1
ATOM 1327 N N . ASP A 1 183 ? 6.717 -12.784 -12.413 1.00 79.19 183 ASP A N 1
ATOM 1328 C CA . ASP A 1 183 ? 5.593 -13.237 -11.606 1.00 79.19 183 ASP A CA 1
ATOM 1329 C C . ASP A 1 183 ? 4.270 -12.967 -12.327 1.00 79.19 183 ASP A C 1
ATOM 1331 O O . ASP A 1 183 ? 3.847 -11.820 -12.508 1.00 79.19 183 ASP A O 1
ATOM 1335 N N . ALA A 1 184 ? 3.589 -14.039 -12.728 1.00 75.44 184 ALA A N 1
ATOM 1336 C CA . ALA A 1 184 ? 2.246 -13.956 -13.277 1.00 75.44 184 ALA A CA 1
ATOM 1337 C C . ALA A 1 184 ? 1.210 -13.784 -12.155 1.00 75.44 184 ALA A C 1
ATOM 1339 O 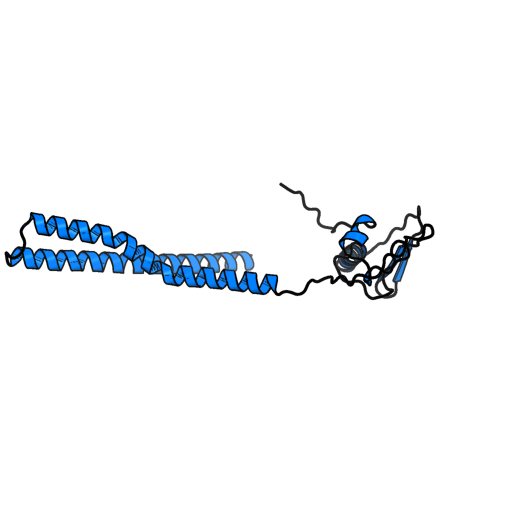O . ALA A 1 184 ? 1.218 -14.511 -11.162 1.00 75.44 184 ALA A O 1
ATOM 1340 N N . ALA A 1 185 ? 0.275 -12.854 -12.348 1.00 80.69 185 ALA A N 1
ATOM 1341 C CA . ALA A 1 185 ? -0.891 -12.692 -11.488 1.00 80.69 185 ALA A CA 1
ATOM 1342 C C . ALA A 1 185 ? -2.156 -13.154 -12.222 1.00 80.69 185 ALA A C 1
ATOM 1344 O O . ALA A 1 185 ? -2.349 -12.836 -13.396 1.00 80.69 185 ALA A O 1
ATOM 1345 N N . VAL A 1 186 ? -3.027 -13.878 -11.517 1.00 81.44 186 VAL A N 1
ATOM 1346 C CA . VAL A 1 186 ? -4.378 -14.218 -11.985 1.00 81.44 186 VAL A CA 1
ATOM 1347 C C . VAL A 1 186 ? -5.361 -13.328 -11.236 1.00 81.44 186 VAL A C 1
ATOM 1349 O O . VAL A 1 186 ? -5.277 -13.204 -10.015 1.00 81.44 186 VAL A O 1
ATOM 1352 N N . PHE A 1 187 ? -6.266 -12.683 -11.967 1.00 82.75 187 PHE A N 1
ATOM 1353 C CA . PHE A 1 187 ? -7.305 -11.842 -11.380 1.00 82.75 187 PHE A CA 1
ATOM 1354 C C . PHE A 1 187 ? -8.523 -12.696 -11.005 1.00 82.75 187 PHE A C 1
ATOM 1356 O O . PHE A 1 187 ? -8.912 -13.579 -11.771 1.00 82.75 187 PHE A O 1
ATOM 1363 N N . THR A 1 188 ? -9.102 -12.425 -9.835 1.00 66.25 188 THR A N 1
ATOM 1364 C CA . THR A 1 188 ? -10.337 -13.040 -9.317 1.00 66.25 188 THR A CA 1
ATOM 1365 C C . THR A 1 188 ? -11.435 -12.006 -9.184 1.00 66.25 188 THR A C 1
ATOM 1367 O O . THR A 1 188 ? -11.098 -10.907 -8.681 1.00 66.25 188 THR A O 1
#

Foldseek 3Di:
DVVVVVVVVVVVVVVVVVVVLLVVLLVVLVVQLVVQLVVLVVCVVVVNDDPVRSVVSSVVSVVVSVVSSVVSCPVVVVVVVVVVVVVVVVVVPDDQQQDADADDDDDQDQQDWWWAADPPDIDIDTVPDDDDDDDDDPVLQVVLCVQLVVHQDDFPRTGDSNDTVNNDDSVVSNVRDDRDGPDDDDDD

Mean predicted aligned error: 11.85 Å

Radius of gyration: 33.74 Å; Cα contacts (8 Å, |Δi|>4): 155; chains: 1; bounding box: 69×35×93 Å

Secondary structure (DSSP, 8-state):
-HHHHHHHHHHHHHHHHHHHHHHHHHHHHHHHHHHHHHHHHHHHHTTSS-HHHHHHHHHHHHHHHHHHHHHHHHHHHHHHHHHHHHHHHHHHHSPPSS-------PPPPTTPPEEEEETTEEEEE-TT--------THHHHHHHHHHTTSSPPPTTTEEETTEEGGGS-HHHHHHH-----SS-----

Nearest PDB structures (foldseek):
  4q4j-assembly1_A  TM=6.502E-01  e=8.334E-02  Thermotoga maritima MSB8
  4q4a-assembly1_A  TM=5.878E-01  e=7.884E-01  Thermotoga maritima MSB8